Protein AF-0000000080269163 (afdb_homodimer)

Organism: Selenomonas ruminantium (NCBI:txid971)

Structure (mmCIF, N/CA/C/O backbone):
data_AF-0000000080269163-model_v1
#
loop_
_entity.id
_entity.type
_entity.pdbx_description
1 polymer 'Mini-ribonuclease 3'
#
loop_
_atom_site.group_PDB
_atom_site.id
_atom_site.type_symbol
_atom_site.label_atom_id
_atom_site.label_alt_id
_atom_site.label_comp_id
_atom_site.label_asym_id
_atom_site.label_entity_id
_atom_site.label_seq_id
_atom_site.pdbx_PDB_ins_code
_atom_site.Cartn_x
_atom_site.Cartn_y
_atom_site.Cartn_z
_atom_site.occupancy
_atom_site.B_iso_or_equiv
_atom_site.auth_seq_id
_atom_site.auth_comp_id
_atom_site.auth_asym_id
_atom_site.auth_atom_id
_atom_site.pdbx_PDB_model_num
ATOM 1 N N . MET A 1 1 ? -4.199 -18.016 9.523 1 78.38 1 MET A N 1
ATOM 2 C CA . MET A 1 1 ? -5.648 -17.859 9.555 1 78.38 1 MET A CA 1
ATOM 3 C C . MET A 1 1 ? -6.34 -19.219 9.648 1 78.38 1 MET A C 1
ATOM 5 O O . MET A 1 1 ? -5.91 -20.172 9.008 1 78.38 1 MET A O 1
ATOM 9 N N . LYS A 1 2 ? -7.438 -19.203 10.523 1 88.81 2 LYS A N 1
ATOM 10 C CA . LYS A 1 2 ? -8.203 -20.453 10.617 1 88.81 2 LYS A CA 1
ATOM 11 C C . LYS A 1 2 ? -8.938 -20.734 9.305 1 88.81 2 LYS A C 1
ATOM 13 O O . LYS A 1 2 ? -9.484 -19.828 8.68 1 88.81 2 LYS A O 1
ATOM 18 N N . PHE A 1 3 ? -8.836 -22.047 8.969 1 88.94 3 PHE A N 1
ATOM 19 C CA . PHE A 1 3 ? -9.383 -22.453 7.676 1 88.94 3 PHE A CA 1
ATOM 20 C C . PHE A 1 3 ? -10.852 -22.062 7.57 1 88.94 3 PHE A C 1
ATOM 22 O O . PHE A 1 3 ? -11.312 -21.641 6.512 1 88.94 3 PHE A O 1
ATOM 29 N N . ASP A 1 4 ? -11.617 -22.25 8.578 1 89.62 4 ASP A N 1
ATOM 30 C CA . ASP A 1 4 ? -13.039 -21.922 8.547 1 89.62 4 ASP A CA 1
ATOM 31 C C . ASP A 1 4 ? -13.266 -20.438 8.258 1 89.62 4 ASP A C 1
ATOM 33 O O . ASP A 1 4 ? -14.188 -20.078 7.527 1 89.62 4 ASP A O 1
ATOM 37 N N . HIS A 1 5 ? -12.523 -19.672 8.867 1 91.19 5 HIS A N 1
ATOM 38 C CA . HIS A 1 5 ? -12.602 -18.234 8.617 1 91.19 5 HIS A CA 1
ATOM 39 C C . HIS A 1 5 ? -12.203 -17.906 7.18 1 91.19 5 HIS A C 1
ATOM 41 O O . HIS A 1 5 ? -12.852 -17.094 6.527 1 91.19 5 HIS A O 1
ATOM 47 N N . PHE A 1 6 ? -11.195 -18.562 6.758 1 92.5 6 PHE A N 1
ATOM 48 C CA . PHE A 1 6 ? -10.758 -18.422 5.375 1 92.5 6 PHE A CA 1
ATOM 49 C C . PHE A 1 6 ? -11.875 -18.797 4.406 1 92.5 6 PHE A C 1
ATOM 51 O O . PHE A 1 6 ? -12.164 -18.047 3.473 1 92.5 6 PHE A O 1
ATOM 58 N N . LYS A 1 7 ? -12.414 -19.938 4.633 1 92.81 7 LYS A N 1
ATOM 59 C CA . LYS A 1 7 ? -13.508 -20.406 3.797 1 92.81 7 LYS A CA 1
ATOM 60 C C . LYS A 1 7 ? -14.664 -19.406 3.771 1 92.81 7 LYS A C 1
ATOM 62 O O . LYS A 1 7 ? -15.195 -19.094 2.707 1 92.81 7 LYS A O 1
ATOM 67 N N . MET A 1 8 ? -15.031 -18.938 4.863 1 92.44 8 MET A N 1
ATOM 68 C CA . MET A 1 8 ? -16.109 -17.969 4.973 1 92.44 8 MET A CA 1
ATOM 69 C C . MET A 1 8 ? -15.797 -16.719 4.164 1 92.44 8 MET A C 1
ATOM 71 O O . MET A 1 8 ? -16.641 -16.203 3.436 1 92.44 8 MET A O 1
ATOM 75 N N . LEU A 1 9 ? -14.625 -16.203 4.227 1 93.5 9 LEU A N 1
ATOM 76 C CA . LEU A 1 9 ? -14.203 -15 3.52 1 93.5 9 LEU A CA 1
ATOM 77 C C . LEU A 1 9 ? -14.281 -15.203 2.01 1 93.5 9 LEU A C 1
ATOM 79 O O . LEU A 1 9 ? -14.812 -14.352 1.292 1 93.5 9 LEU A O 1
ATOM 83 N N . VAL A 1 10 ? -13.758 -16.328 1.606 1 94.56 10 VAL A N 1
ATOM 84 C CA . VAL A 1 10 ? -13.727 -16.609 0.174 1 94.56 10 VAL A CA 1
ATOM 85 C C . VAL A 1 10 ? -15.148 -16.672 -0.37 1 94.56 10 VAL A C 1
ATOM 87 O O . VAL A 1 10 ? -15.461 -16.078 -1.402 1 94.56 10 VAL A O 1
ATOM 90 N N . GLU A 1 11 ? -15.984 -17.359 0.311 1 92.94 11 GLU A N 1
ATOM 91 C CA . GLU A 1 11 ? -17.375 -17.516 -0.125 1 92.94 11 GLU A CA 1
ATOM 92 C C . GLU A 1 11 ? -18.109 -16.188 -0.112 1 92.94 11 GLU A C 1
ATOM 94 O O . GLU A 1 11 ? -19 -15.953 -0.943 1 92.94 11 GLU A O 1
ATOM 99 N N . MET A 1 12 ? -17.719 -15.398 0.777 1 92.5 12 MET A N 1
ATOM 100 C CA . MET A 1 12 ? -18.328 -14.07 0.855 1 92.5 12 MET A CA 1
ATOM 101 C C . MET A 1 12 ? -17.891 -13.203 -0.32 1 92.5 12 MET A C 1
ATOM 103 O O . MET A 1 12 ? -18.688 -12.422 -0.845 1 92.5 12 MET A O 1
ATOM 107 N N . MET A 1 13 ? -16.734 -13.336 -0.837 1 95.38 13 MET A N 1
ATOM 108 C CA . MET A 1 13 ? -16.125 -12.438 -1.812 1 95.38 13 MET A CA 1
ATOM 109 C C . MET A 1 13 ? -16.391 -12.914 -3.234 1 95.38 13 MET A C 1
ATOM 111 O O . MET A 1 13 ? -16.688 -12.109 -4.117 1 95.38 13 MET A O 1
ATOM 115 N N . PHE A 1 14 ? -16.281 -14.242 -3.342 1 94.81 14 PHE A N 1
ATOM 116 C CA . PHE A 1 14 ? -16.266 -14.734 -4.715 1 94.81 14 PHE A CA 1
ATOM 117 C C . PHE A 1 14 ? -17.422 -15.703 -4.961 1 94.81 14 PHE A C 1
ATOM 119 O O . PHE A 1 14 ? -17.766 -16.5 -4.086 1 94.81 14 PHE A O 1
ATOM 126 N N . GLN A 1 15 ? -18.031 -15.531 -6.098 1 92.06 15 GLN A N 1
ATOM 127 C CA . GLN A 1 15 ? -19.016 -16.469 -6.637 1 92.06 15 GLN A CA 1
ATOM 128 C C . GLN A 1 15 ? -18.625 -16.922 -8.039 1 92.06 15 GLN A C 1
ATOM 130 O O . GLN A 1 15 ? -18.125 -16.125 -8.836 1 92.06 15 GLN A O 1
ATOM 135 N N . PRO A 1 16 ? -18.844 -18.203 -8.25 1 90.38 16 PRO A N 1
ATOM 136 C CA . PRO A 1 16 ? -18.547 -18.656 -9.609 1 90.38 16 PRO A CA 1
ATOM 137 C C . PRO A 1 16 ? -19.422 -17.969 -10.664 1 90.38 16 PRO A C 1
ATOM 139 O O . PRO A 1 16 ? -20.594 -17.703 -10.414 1 90.38 16 PRO A O 1
ATOM 142 N N . ASP A 1 17 ? -18.812 -17.688 -11.805 1 91.06 17 ASP A N 1
ATOM 143 C CA . ASP A 1 17 ? -19.578 -17.016 -12.859 1 91.06 17 ASP A CA 1
ATOM 144 C C . ASP A 1 17 ? -20.203 -18.031 -13.812 1 91.06 17 ASP A C 1
ATOM 146 O O . ASP A 1 17 ? -20.906 -17.656 -14.758 1 91.06 17 ASP A O 1
ATOM 150 N N . GLY A 1 18 ? -20.062 -19.297 -13.648 1 88.56 18 GLY A N 1
ATOM 151 C CA . GLY A 1 18 ? -20.641 -20.328 -14.484 1 88.56 18 GLY A CA 1
ATOM 152 C C . GLY A 1 18 ? -19.75 -20.703 -15.656 1 88.56 18 GLY A C 1
ATOM 153 O O . GLY A 1 18 ? -20.031 -21.672 -16.359 1 88.56 18 GLY A O 1
ATOM 154 N N . ASP A 1 19 ? -18.672 -19.969 -15.922 1 87.56 19 ASP A N 1
ATOM 155 C CA . ASP A 1 19 ? -17.75 -20.188 -17.031 1 87.56 19 ASP A CA 1
ATOM 156 C C . ASP A 1 19 ? -16.328 -20.406 -16.531 1 87.56 19 ASP A C 1
ATOM 158 O O . ASP A 1 19 ? -15.367 -19.969 -17.188 1 87.56 19 ASP A O 1
ATOM 162 N N . GLY A 1 20 ? -16.234 -20.938 -15.336 1 82.75 20 GLY A N 1
ATOM 163 C CA . GLY A 1 20 ? -14.922 -21.25 -14.781 1 82.75 20 GLY A CA 1
ATOM 164 C C . GLY A 1 20 ? -14.242 -20.047 -14.156 1 82.75 20 GLY A C 1
ATOM 165 O O . GLY A 1 20 ? -13.125 -20.156 -13.648 1 82.75 20 GLY A O 1
ATOM 166 N N . GLY A 1 21 ? -14.875 -18.859 -14.164 1 87.94 21 GLY A N 1
ATOM 167 C CA . GLY A 1 21 ? -14.328 -17.656 -13.562 1 87.94 21 GLY A CA 1
ATOM 168 C C . GLY A 1 21 ? -15.094 -17.203 -12.336 1 87.94 21 GLY A C 1
ATOM 169 O O . GLY A 1 21 ? -15.773 -18 -11.688 1 87.94 21 GLY A O 1
ATOM 170 N N . ILE A 1 22 ? -14.703 -16.047 -11.922 1 92.81 22 ILE A N 1
ATOM 171 C CA . ILE A 1 22 ? -15.367 -15.469 -10.758 1 92.81 22 ILE A CA 1
ATOM 172 C C . ILE A 1 22 ? -16.281 -14.328 -11.211 1 92.81 22 ILE A C 1
ATOM 174 O O . ILE A 1 22 ? -15.906 -13.523 -12.062 1 92.81 22 ILE A O 1
ATOM 178 N N . LEU A 1 23 ? -17.469 -14.258 -10.656 1 94.06 23 LEU A N 1
ATOM 179 C CA . LEU A 1 23 ? -18.469 -13.266 -11.023 1 94.06 23 LEU A CA 1
ATOM 180 C C . LEU A 1 23 ? -18.141 -11.906 -10.414 1 94.06 23 LEU A C 1
ATOM 182 O O . LEU A 1 23 ? -18.016 -11.781 -9.188 1 94.06 23 LEU A O 1
ATOM 186 N N . GLN A 1 24 ? -17.953 -10.969 -11.25 1 95.62 24 GLN A N 1
ATOM 187 C CA . GLN A 1 24 ? -17.766 -9.609 -10.766 1 95.62 24 GLN A CA 1
ATOM 188 C C . GLN A 1 24 ? -19.094 -8.992 -10.336 1 95.62 24 GLN A C 1
ATOM 190 O O . GLN A 1 24 ? -20.031 -8.922 -11.125 1 95.62 24 GLN A O 1
ATOM 195 N N . ARG A 1 25 ? -19.172 -8.523 -9.133 1 95.44 25 ARG A N 1
ATOM 196 C CA . ARG A 1 25 ? -20.422 -8.047 -8.539 1 95.44 25 ARG A CA 1
ATOM 197 C C . ARG A 1 25 ? -20.688 -6.594 -8.922 1 95.44 25 ARG A C 1
ATOM 199 O O . ARG A 1 25 ? -21.828 -6.211 -9.172 1 95.44 25 ARG A O 1
ATOM 206 N N . TYR A 1 26 ? -19.656 -5.758 -9.008 1 96.12 26 TYR A N 1
ATOM 207 C CA . TYR A 1 26 ? -19.797 -4.328 -9.266 1 96.12 26 TYR A CA 1
ATOM 208 C C . TYR A 1 26 ? -19.016 -3.92 -10.5 1 96.12 26 TYR A C 1
ATOM 210 O O . TYR A 1 26 ? -17.812 -4.211 -10.609 1 96.12 26 TYR A O 1
ATOM 218 N N . LYS A 1 27 ? -19.719 -3.23 -11.336 1 92.62 27 LYS A N 1
ATOM 219 C CA . LYS A 1 27 ? -19.047 -2.752 -12.547 1 92.62 27 LYS A CA 1
ATOM 220 C C . LYS A 1 27 ? -18.281 -1.459 -12.281 1 92.62 27 LYS A C 1
ATOM 222 O O . LYS A 1 27 ? -17.281 -1.184 -12.938 1 92.62 27 LYS A O 1
ATOM 227 N N . ASP A 1 28 ? -18.875 -0.693 -11.398 1 94.31 28 ASP A N 1
ATOM 228 C CA . ASP A 1 28 ? -18.266 0.58 -11.031 1 94.31 28 ASP A CA 1
ATOM 229 C C . ASP A 1 28 ? -18.375 0.829 -9.523 1 94.31 28 ASP A C 1
ATOM 231 O O . ASP A 1 28 ? -19.047 0.073 -8.812 1 94.31 28 ASP A O 1
ATOM 235 N N . VAL A 1 29 ? -17.625 1.746 -9.102 1 95.94 29 VAL A N 1
ATOM 236 C CA . VAL A 1 29 ? -17.656 2.191 -7.711 1 95.94 29 VAL A CA 1
ATOM 237 C C . VAL A 1 29 ? -18.234 3.604 -7.641 1 95.94 29 VAL A C 1
ATOM 239 O O . VAL A 1 29 ? -17.75 4.516 -8.312 1 95.94 29 VAL A O 1
ATOM 242 N N . ASP A 1 30 ? -19.344 3.758 -6.949 1 97.31 30 ASP A N 1
ATOM 243 C CA . ASP A 1 30 ? -19.844 5.098 -6.648 1 97.31 30 ASP A CA 1
ATOM 244 C C . ASP A 1 30 ? -19.141 5.684 -5.426 1 97.31 30 ASP A C 1
ATOM 246 O O . ASP A 1 30 ? -19.594 5.5 -4.293 1 97.31 30 ASP A O 1
ATOM 250 N N . VAL A 1 31 ? -18.172 6.457 -5.648 1 98.25 31 VAL A N 1
ATOM 251 C CA . VAL A 1 31 ? -17.25 6.922 -4.613 1 98.25 31 VAL A CA 1
ATOM 252 C C . VAL A 1 31 ? -18.016 7.715 -3.559 1 98.25 31 VAL A C 1
ATOM 254 O O . VAL A 1 31 ? -17.75 7.594 -2.361 1 98.25 31 VAL A O 1
ATOM 257 N N . LYS A 1 32 ? -18.953 8.492 -3.961 1 95.88 32 LYS A N 1
ATOM 258 C CA . LYS A 1 32 ? -19.719 9.352 -3.061 1 95.88 32 LYS A CA 1
ATOM 259 C C . LYS A 1 32 ? -20.578 8.531 -2.102 1 95.88 32 LYS A C 1
ATOM 261 O O . LYS A 1 32 ? -20.922 9 -1.018 1 95.88 32 LYS A O 1
ATOM 266 N N . GLN A 1 33 ? -20.859 7.312 -2.475 1 95.94 33 GLN A N 1
ATOM 267 C CA . GLN A 1 33 ? -21.75 6.488 -1.664 1 95.94 33 GLN A CA 1
ATOM 268 C C . GLN A 1 33 ? -20.969 5.469 -0.845 1 95.94 33 GLN A C 1
ATOM 270 O O . GLN A 1 33 ? -21.531 4.77 -0.005 1 95.94 33 GLN A O 1
ATOM 275 N N . LEU A 1 34 ? -19.719 5.367 -1.099 1 97.5 34 LEU A N 1
ATOM 276 C CA . LEU A 1 34 ? -18.891 4.418 -0.358 1 97.5 34 LEU A CA 1
ATOM 277 C C . LEU A 1 34 ? -18.766 4.832 1.104 1 97.5 34 LEU A C 1
ATOM 279 O O . LEU A 1 34 ? -18.625 6.02 1.408 1 97.5 34 LEU A O 1
ATOM 283 N N . HIS A 1 35 ? -18.906 3.822 1.957 1 97.5 35 HIS A N 1
ATOM 284 C CA . HIS A 1 35 ? -18.656 4.109 3.365 1 97.5 35 HIS A CA 1
ATOM 285 C C . HIS A 1 35 ? -17.266 4.668 3.574 1 97.5 35 HIS A C 1
ATOM 287 O O . HIS A 1 35 ? -16.297 4.203 2.951 1 97.5 35 HIS A O 1
ATOM 293 N N . PRO A 1 36 ? -17.094 5.633 4.5 1 97.56 36 PRO A N 1
ATOM 294 C CA . PRO A 1 36 ? -15.805 6.301 4.688 1 97.56 36 PRO A CA 1
ATOM 295 C C . PRO A 1 36 ? -14.688 5.328 5.066 1 97.56 36 PRO A C 1
ATOM 297 O O . PRO A 1 36 ? -13.531 5.535 4.691 1 97.56 36 PRO A O 1
ATOM 300 N N . LEU A 1 37 ? -14.984 4.266 5.801 1 97.62 37 LEU A N 1
ATOM 301 C CA . LEU A 1 37 ? -13.977 3.285 6.191 1 97.62 37 LEU A CA 1
ATOM 302 C C . LEU A 1 37 ? -13.453 2.537 4.973 1 97.62 37 LEU A C 1
ATOM 304 O O . LEU A 1 37 ? -12.305 2.08 4.969 1 97.62 37 LEU A O 1
ATOM 308 N N . VAL A 1 38 ? -14.289 2.352 3.938 1 98.38 38 VAL A N 1
ATOM 309 C CA . VAL A 1 38 ? -13.852 1.716 2.699 1 98.38 38 VAL A CA 1
ATOM 310 C C . VAL A 1 38 ? -12.945 2.668 1.921 1 98.38 38 VAL A C 1
ATOM 312 O O . VAL A 1 38 ? -11.953 2.244 1.327 1 98.38 38 VAL A O 1
ATOM 315 N N . LEU A 1 39 ? -13.32 3.98 1.924 1 98.69 39 LEU A N 1
ATOM 316 C CA . LEU A 1 39 ? -12.43 4.973 1.335 1 98.69 39 LEU A CA 1
ATOM 317 C C . LEU A 1 39 ? -11.062 4.945 2.01 1 98.69 39 LEU A C 1
ATOM 319 O O . LEU A 1 39 ? -10.031 4.941 1.333 1 98.69 39 LEU A O 1
ATOM 323 N N . ALA A 1 40 ? -11.078 4.898 3.355 1 98.5 40 ALA A N 1
ATOM 324 C CA . ALA A 1 40 ? -9.844 4.898 4.141 1 98.5 40 ALA A CA 1
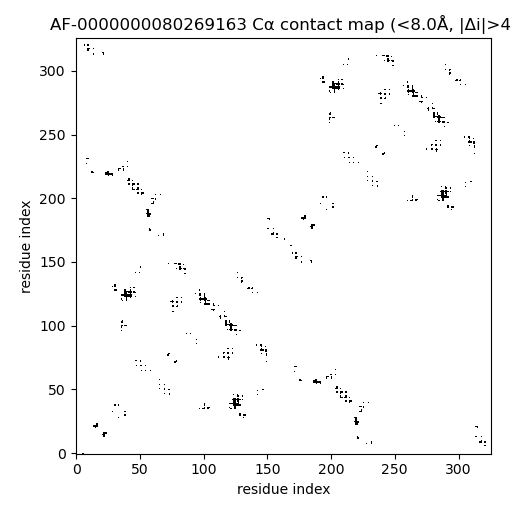ATOM 325 C C . ALA A 1 40 ? -9.016 3.65 3.861 1 98.5 40 ALA A C 1
ATOM 327 O O . ALA A 1 40 ? -7.781 3.703 3.859 1 98.5 40 ALA A O 1
ATOM 328 N N . TYR A 1 41 ? -9.711 2.551 3.562 1 98.31 41 TYR A N 1
ATOM 329 C CA . TYR A 1 41 ? -9.109 1.269 3.213 1 98.31 41 TYR A CA 1
ATOM 330 C C . TYR A 1 41 ? -8.242 1.396 1.97 1 98.31 41 TYR A C 1
ATOM 332 O O . TYR A 1 41 ? -7.098 0.936 1.957 1 98.31 41 TYR A O 1
ATOM 340 N N . VAL A 1 42 ? -8.656 2.107 1.015 1 98.81 42 VAL A N 1
ATOM 341 C CA . VAL A 1 42 ? -7.918 2.324 -0.224 1 98.81 42 VAL A CA 1
ATOM 342 C C . VAL A 1 42 ? -6.883 3.432 -0.023 1 98.81 42 VAL A C 1
ATOM 344 O O . VAL A 1 42 ? -5.738 3.307 -0.463 1 98.81 42 VAL A O 1
ATOM 347 N N . GLY A 1 43 ? -7.293 4.488 0.66 1 98.88 43 GLY A N 1
ATOM 348 C CA . GLY A 1 43 ? -6.414 5.625 0.885 1 98.88 43 GLY A CA 1
ATOM 349 C C . GLY A 1 43 ? -5.16 5.266 1.657 1 98.88 43 GLY A C 1
ATOM 350 O O . GLY A 1 43 ? -4.078 5.785 1.373 1 98.88 43 GLY A O 1
ATOM 351 N N . ASP A 1 44 ? -5.316 4.367 2.637 1 98.62 44 ASP A N 1
ATOM 352 C CA . ASP A 1 44 ? -4.172 3.879 3.4 1 98.62 44 ASP A CA 1
ATOM 353 C C . ASP A 1 44 ? -3.135 3.232 2.484 1 98.62 44 ASP A C 1
ATOM 355 O O . ASP A 1 44 ? -1.943 3.533 2.578 1 98.62 44 ASP A O 1
ATOM 359 N N . ALA A 1 45 ? -3.57 2.375 1.58 1 98.88 45 ALA A N 1
ATOM 360 C CA . ALA A 1 45 ? -2.672 1.684 0.661 1 98.88 45 ALA A CA 1
ATOM 361 C C . ALA A 1 45 ? -2.012 2.664 -0.304 1 98.88 45 ALA A C 1
ATOM 363 O O . ALA A 1 45 ? -0.826 2.533 -0.619 1 98.88 45 ALA A O 1
ATOM 364 N N . TYR A 1 46 ? -2.791 3.645 -0.734 1 98.94 46 TYR A N 1
ATOM 365 C CA . TYR A 1 46 ? -2.215 4.648 -1.624 1 98.94 46 TYR A CA 1
ATOM 366 C C . TYR A 1 46 ? -1.089 5.406 -0.935 1 98.94 46 TYR A C 1
ATOM 368 O O . TYR A 1 46 ? -0.026 5.621 -1.521 1 98.94 46 TYR A O 1
ATOM 376 N N . PHE A 1 47 ? -1.352 5.82 0.252 1 98.94 47 PHE A N 1
ATOM 377 C CA . PHE A 1 47 ? -0.375 6.637 0.963 1 98.94 47 PHE A CA 1
ATOM 378 C C . PHE A 1 47 ? 0.909 5.852 1.212 1 98.94 47 PHE A C 1
ATOM 380 O O . PHE A 1 47 ? 2.006 6.41 1.136 1 98.94 47 PHE A O 1
ATOM 387 N N . HIS A 1 48 ? 0.763 4.523 1.504 1 98.88 48 HIS A N 1
ATOM 388 C CA . HIS A 1 48 ? 1.923 3.652 1.647 1 98.88 48 HIS A CA 1
ATOM 389 C C . HIS A 1 48 ? 2.746 3.615 0.364 1 98.88 48 HIS A C 1
ATOM 391 O O . HIS A 1 48 ? 3.969 3.77 0.402 1 98.88 48 HIS A O 1
ATOM 397 N N . LEU A 1 49 ? 2.102 3.486 -0.734 1 98.94 49 LEU A N 1
ATOM 398 C CA . LEU A 1 49 ? 2.812 3.426 -2.006 1 98.94 49 LEU A CA 1
ATOM 399 C C . LEU A 1 49 ? 3.482 4.758 -2.318 1 98.94 49 LEU A C 1
ATOM 401 O O . LEU A 1 49 ? 4.645 4.793 -2.734 1 98.94 49 LEU A O 1
ATOM 405 N N . TYR A 1 50 ? 2.766 5.832 -2.094 1 98.88 50 TYR A N 1
ATOM 406 C CA . TYR A 1 50 ? 3.311 7.156 -2.369 1 98.88 50 TYR A CA 1
ATOM 407 C C . TYR A 1 50 ? 4.559 7.414 -1.531 1 98.88 50 TYR A C 1
ATOM 409 O O . TYR A 1 50 ? 5.594 7.82 -2.061 1 98.88 50 TYR A O 1
ATOM 417 N N . MET A 1 51 ? 4.434 7.18 -0.245 1 98.81 51 MET A N 1
ATOM 418 C CA . MET A 1 51 ? 5.527 7.484 0.67 1 98.81 51 MET A CA 1
ATOM 419 C C . MET A 1 51 ? 6.754 6.633 0.357 1 98.81 51 MET A C 1
ATOM 421 O O . MET A 1 51 ? 7.879 7.137 0.335 1 98.81 51 MET A O 1
ATOM 425 N N . ARG A 1 52 ? 6.539 5.324 0.135 1 98.81 52 ARG A N 1
ATOM 426 C CA . ARG A 1 52 ? 7.645 4.426 -0.18 1 98.81 52 ARG A CA 1
ATOM 427 C C . ARG A 1 52 ? 8.352 4.852 -1.463 1 98.81 52 ARG A C 1
ATOM 429 O O . ARG A 1 52 ? 9.578 4.824 -1.541 1 98.81 52 ARG A O 1
ATOM 436 N N . THR A 1 53 ? 7.582 5.309 -2.439 1 98.75 53 THR A N 1
ATOM 437 C CA . THR A 1 53 ? 8.156 5.762 -3.701 1 98.75 53 THR A CA 1
ATOM 438 C C . THR A 1 53 ? 8.875 7.098 -3.523 1 98.75 53 THR A C 1
ATOM 440 O O . THR A 1 53 ? 9.984 7.277 -4.02 1 98.75 53 THR A O 1
ATOM 443 N N . ARG A 1 54 ? 8.25 8 -2.793 1 98.31 54 ARG A N 1
ATOM 444 C CA . ARG A 1 54 ? 8.781 9.344 -2.592 1 98.31 54 ARG A CA 1
ATOM 445 C C . ARG A 1 54 ? 10.109 9.297 -1.835 1 98.31 54 ARG A C 1
ATOM 447 O O . ARG A 1 54 ? 11.008 10.102 -2.092 1 98.31 54 ARG A O 1
ATOM 454 N N . LEU A 1 55 ? 10.258 8.406 -0.932 1 98.38 55 LEU A N 1
ATOM 455 C CA . LEU A 1 55 ? 11.438 8.289 -0.087 1 98.38 55 LEU A CA 1
ATOM 456 C C . LEU A 1 55 ? 12.648 7.844 -0.904 1 98.38 55 LEU A C 1
ATOM 458 O O . LEU A 1 55 ? 13.789 8.008 -0.47 1 98.38 55 LEU A O 1
ATOM 462 N N . LEU A 1 56 ? 12.406 7.277 -2.111 1 98.44 56 LEU A N 1
ATOM 463 C CA . LEU A 1 56 ? 13.516 6.852 -2.957 1 98.44 56 LEU A CA 1
ATOM 464 C C . LEU A 1 56 ? 14.297 8.055 -3.484 1 98.44 56 LEU A C 1
ATOM 466 O O . LEU A 1 56 ? 15.43 7.914 -3.945 1 98.44 56 LEU A O 1
ATOM 470 N N . SER A 1 57 ? 13.688 9.219 -3.412 1 97.88 57 SER A N 1
ATOM 471 C CA . SER A 1 57 ? 14.406 10.438 -3.768 1 97.88 57 SER A CA 1
ATOM 472 C C . SER A 1 57 ? 15.43 10.812 -2.697 1 97.88 57 SER A C 1
ATOM 474 O O . SER A 1 57 ? 16.297 11.656 -2.926 1 97.88 57 SER A O 1
ATOM 476 N N . TYR A 1 58 ? 15.383 10.102 -1.544 1 97.31 58 TYR A N 1
ATOM 477 C CA . TYR A 1 58 ? 16.219 10.469 -0.404 1 97.31 58 TYR A CA 1
ATOM 478 C C . TYR A 1 58 ? 17.109 9.312 0.017 1 97.31 58 TYR A C 1
ATOM 480 O O . TYR A 1 58 ? 18.172 9.523 0.617 1 97.31 58 TYR A O 1
ATOM 488 N N . GLU A 1 59 ? 16.75 8.148 -0.222 1 97.19 59 GLU A N 1
ATOM 489 C CA . GLU A 1 59 ? 17.484 6.934 0.11 1 97.19 59 GLU A CA 1
ATOM 490 C C . GLU A 1 59 ? 17.172 5.809 -0.873 1 97.19 59 GLU A C 1
ATOM 492 O O . GLU A 1 59 ? 16 5.598 -1.228 1 97.19 59 GLU A O 1
ATOM 497 N N . GLN A 1 60 ? 18.203 5.113 -1.389 1 97.38 60 GLN A N 1
ATOM 498 C CA . GLN A 1 60 ? 17.953 4.078 -2.385 1 97.38 60 GLN A CA 1
ATOM 499 C C . GLN A 1 60 ? 18.688 2.789 -2.045 1 97.38 60 GLN A C 1
ATOM 501 O O . GLN A 1 60 ? 18.547 1.777 -2.73 1 97.38 60 GLN A O 1
ATOM 506 N N . ALA A 1 61 ? 19.453 2.781 -0.9 1 94.31 61 ALA A N 1
ATOM 507 C CA . ALA A 1 61 ? 20.328 1.643 -0.646 1 94.31 61 ALA A CA 1
ATOM 508 C C . ALA A 1 61 ? 19.922 0.908 0.628 1 94.31 61 ALA A C 1
ATOM 510 O O . ALA A 1 61 ? 19.953 -0.324 0.676 1 94.31 61 ALA A O 1
ATOM 511 N N . LYS A 1 62 ? 19.547 1.579 1.673 1 95.31 62 LYS A N 1
ATOM 512 C CA . LYS A 1 62 ? 19.266 0.982 2.977 1 95.31 62 LYS A CA 1
ATOM 513 C C . LYS A 1 62 ? 17.797 0.631 3.121 1 95.31 62 LYS A C 1
ATOM 515 O O . LYS A 1 62 ? 17.031 1.363 3.764 1 95.31 62 LYS A O 1
ATOM 520 N N . VAL A 1 63 ? 17.438 -0.562 2.746 1 96 63 VAL A N 1
ATOM 521 C CA . VAL A 1 63 ? 16.047 -0.963 2.643 1 96 63 VAL A CA 1
ATOM 522 C C . VAL A 1 63 ? 15.422 -1.036 4.035 1 96 63 VAL A C 1
ATOM 524 O O . VAL A 1 63 ? 14.25 -0.712 4.215 1 96 63 VAL A O 1
ATOM 527 N N . GLN A 1 64 ? 16.188 -1.472 5.051 1 94.56 64 GLN A N 1
ATOM 528 C CA . GLN A 1 64 ? 15.672 -1.543 6.414 1 94.56 64 GLN A CA 1
ATOM 529 C C . GLN A 1 64 ? 15.281 -0.16 6.926 1 94.56 64 GLN A C 1
ATOM 531 O O . GLN A 1 64 ? 14.266 -0.008 7.605 1 94.56 64 GLN A O 1
ATOM 536 N N . ALA A 1 65 ? 16.094 0.824 6.645 1 95.56 65 ALA A N 1
ATOM 537 C CA . ALA A 1 65 ? 15.773 2.201 7.008 1 95.56 65 ALA A CA 1
ATOM 538 C C . ALA A 1 65 ? 14.531 2.691 6.27 1 95.56 65 ALA A C 1
ATOM 540 O O . ALA A 1 65 ? 13.695 3.395 6.848 1 95.56 65 ALA A O 1
ATOM 541 N N . LEU A 1 66 ? 14.477 2.357 4.984 1 97.62 66 LEU A N 1
ATOM 542 C CA . LEU A 1 66 ? 13.312 2.719 4.191 1 97.62 66 LEU A CA 1
ATOM 543 C C . LEU A 1 66 ? 12.039 2.146 4.809 1 97.62 66 LEU A C 1
ATOM 545 O O . LEU A 1 66 ? 11.055 2.865 4.992 1 97.62 66 LEU A O 1
ATOM 549 N N . HIS A 1 67 ? 12.055 0.867 5.168 1 97.38 67 HIS A N 1
ATOM 550 C CA . HIS A 1 67 ? 10.922 0.209 5.797 1 97.38 67 HIS A CA 1
ATOM 551 C C . HIS A 1 67 ? 10.523 0.912 7.09 1 97.38 67 HIS A C 1
ATOM 553 O O . HIS A 1 67 ? 9.359 1.27 7.277 1 97.38 67 HIS A O 1
ATOM 559 N N . SER A 1 68 ? 11.477 1.08 7.969 1 96.56 68 SER A N 1
ATOM 560 C CA . SER A 1 68 ? 11.219 1.655 9.281 1 96.56 68 SER A CA 1
ATOM 561 C C . SER A 1 68 ? 10.711 3.088 9.172 1 96.56 68 SER A C 1
ATOM 563 O O . SER A 1 68 ? 9.773 3.477 9.875 1 96.56 68 SER A O 1
ATOM 565 N N . PHE A 1 69 ? 11.32 3.799 8.305 1 96.31 69 PHE A N 1
ATOM 566 C CA . PHE A 1 69 ? 10.992 5.215 8.172 1 96.31 69 PHE A CA 1
ATOM 567 C C . PHE A 1 69 ? 9.617 5.395 7.539 1 96.31 69 PHE A C 1
ATOM 569 O O . PHE A 1 69 ? 8.82 6.219 7.996 1 96.31 69 PHE A O 1
ATOM 576 N N . SER A 1 70 ? 9.375 4.688 6.461 1 97.75 70 SER A N 1
ATOM 577 C CA . SER A 1 70 ? 8.062 4.812 5.84 1 97.75 70 SER A CA 1
ATOM 578 C C . SER A 1 70 ? 6.957 4.375 6.797 1 97.75 70 SER A C 1
ATOM 580 O O . SER A 1 70 ? 5.871 4.961 6.809 1 97.75 70 SER A O 1
ATOM 582 N N . ALA A 1 71 ? 7.195 3.326 7.582 1 97 71 ALA A N 1
ATOM 583 C CA . ALA A 1 71 ? 6.223 2.902 8.586 1 97 71 ALA A CA 1
ATOM 584 C C . ALA A 1 71 ? 5.906 4.035 9.562 1 97 71 ALA A C 1
ATOM 586 O O . ALA A 1 71 ? 4.758 4.199 9.977 1 97 71 ALA A O 1
ATOM 587 N N . GLN A 1 72 ? 6.926 4.762 9.938 1 95.5 72 GLN A N 1
ATOM 588 C CA . GLN A 1 72 ? 6.75 5.906 10.82 1 95.5 72 GLN A CA 1
ATOM 589 C C . GLN A 1 72 ? 5.934 7.004 10.141 1 95.5 72 GLN A C 1
ATOM 591 O O . GLN A 1 72 ? 4.996 7.547 10.734 1 95.5 72 GLN A O 1
ATOM 596 N N . MET A 1 73 ? 6.227 7.309 8.945 1 97.5 73 MET A N 1
ATOM 597 C CA . MET A 1 73 ? 5.629 8.438 8.242 1 97.5 73 MET A CA 1
ATOM 598 C C . MET A 1 73 ? 4.145 8.203 7.992 1 97.5 73 MET A C 1
ATOM 600 O O . MET A 1 73 ? 3.357 9.148 7.957 1 97.5 73 MET A O 1
ATOM 604 N N . VAL A 1 74 ? 3.75 6.914 7.801 1 98.19 74 VAL A N 1
ATOM 605 C CA . VAL A 1 74 ? 2.354 6.641 7.473 1 98.19 74 VAL A CA 1
ATOM 606 C C . VAL A 1 74 ? 1.569 6.352 8.75 1 98.19 74 VAL A C 1
ATOM 608 O O . VAL A 1 74 ? 0.386 6.012 8.695 1 98.19 74 VAL A O 1
ATOM 611 N N . SER A 1 75 ? 2.172 6.461 9.898 1 96.81 75 SER A N 1
ATOM 612 C CA . SER A 1 75 ? 1.484 6.234 11.164 1 96.81 75 SER A CA 1
ATOM 613 C C . SER A 1 75 ? 0.391 7.273 11.391 1 96.81 75 SER A C 1
ATOM 615 O O . SER A 1 75 ? 0.415 8.352 10.797 1 96.81 75 SER A O 1
ATOM 617 N N . ALA A 1 76 ? -0.544 6.934 12.352 1 95.62 76 ALA A N 1
ATOM 618 C CA . ALA A 1 76 ? -1.663 7.812 12.68 1 95.62 76 ALA A CA 1
ATOM 619 C C . ALA A 1 76 ? -1.167 9.172 13.164 1 95.62 76 ALA A C 1
ATOM 621 O O . ALA A 1 76 ? -1.741 10.211 12.82 1 95.62 76 ALA A O 1
ATOM 622 N N . VAL A 1 77 ? -0.133 9.188 13.914 1 95.75 77 VAL A N 1
ATOM 623 C CA . VAL A 1 77 ? 0.434 10.406 14.484 1 95.75 77 VAL A CA 1
ATOM 624 C C . VAL A 1 77 ? 0.849 11.359 13.367 1 95.75 77 VAL A C 1
ATOM 626 O O . VAL A 1 77 ? 0.469 12.531 13.367 1 95.75 77 VAL A O 1
ATOM 629 N N . TRP A 1 78 ? 1.53 10.859 12.398 1 97.5 78 TRP A N 1
ATOM 630 C CA . TRP A 1 78 ? 2.088 11.719 11.359 1 97.5 78 TRP A CA 1
ATOM 631 C C . TRP A 1 78 ? 1.031 12.062 10.312 1 97.5 78 TRP A C 1
ATOM 633 O O . TRP A 1 78 ? 1.066 13.148 9.719 1 97.5 78 TRP A O 1
ATOM 643 N N . GLN A 1 79 ? 0.099 11.18 10.117 1 98.19 79 GLN A N 1
ATOM 644 C CA . GLN A 1 79 ? -1.021 11.508 9.242 1 98.19 79 GLN A CA 1
ATOM 645 C C . GLN A 1 79 ? -1.869 12.633 9.828 1 98.19 79 GLN A C 1
ATOM 647 O O . GLN A 1 79 ? -2.367 13.492 9.094 1 98.19 79 GLN A O 1
ATOM 652 N N . ALA A 1 80 ? -2.033 12.57 11.133 1 97 80 ALA A N 1
ATOM 653 C CA . ALA A 1 80 ? -2.754 13.656 11.797 1 97 80 ALA A CA 1
ATOM 654 C C . ALA A 1 80 ? -2.035 14.984 11.617 1 97 80 ALA A C 1
ATOM 656 O O . ALA A 1 80 ? -2.668 16.016 11.336 1 97 80 ALA A O 1
ATOM 657 N N . LYS A 1 81 ? -0.745 15 11.742 1 97.62 81 LYS A N 1
ATOM 658 C CA . LYS A 1 81 ? 0.051 16.203 11.539 1 97.62 81 LYS A CA 1
ATOM 659 C C . LYS A 1 81 ? -0.055 16.688 10.094 1 97.62 81 LYS A C 1
ATOM 661 O O . LYS A 1 81 ? -0.112 17.891 9.844 1 97.62 81 LYS A O 1
ATOM 666 N N . ALA A 1 82 ? 0.014 15.781 9.18 1 98.44 82 ALA A N 1
ATOM 667 C CA . ALA A 1 82 ? -0.141 16.125 7.766 1 98.44 82 ALA A CA 1
ATOM 668 C C . ALA A 1 82 ? -1.465 16.844 7.516 1 98.44 82 ALA A C 1
ATOM 670 O O . ALA A 1 82 ? -1.499 17.891 6.867 1 98.44 82 ALA A O 1
ATOM 671 N N . TYR A 1 83 ? -2.525 16.266 8.031 1 98.44 83 TYR A N 1
ATOM 672 C CA . TYR A 1 83 ? -3.832 16.875 7.805 1 98.44 83 TYR A CA 1
ATOM 673 C C . TYR A 1 83 ? -3.889 18.281 8.383 1 98.44 83 TYR A C 1
ATOM 675 O O . TYR A 1 83 ? -4.402 19.203 7.746 1 98.44 83 TYR A O 1
ATOM 683 N N . GLN A 1 84 ? -3.436 18.438 9.617 1 97.75 84 GLN A N 1
ATOM 684 C CA . GLN A 1 84 ? -3.428 19.766 10.242 1 97.75 84 GLN A CA 1
ATOM 685 C C . GLN A 1 84 ? -2.719 20.781 9.359 1 97.75 84 GLN A C 1
ATOM 687 O O . GLN A 1 84 ? -3.145 21.938 9.266 1 97.75 84 GLN A O 1
ATOM 692 N N . GLY A 1 85 ? -1.684 20.359 8.719 1 97.88 85 GLY A N 1
ATOM 693 C CA . GLY A 1 85 ? -0.891 21.25 7.891 1 97.88 85 GLY A CA 1
ATOM 694 C C . GLY A 1 85 ? -1.553 21.578 6.566 1 97.88 85 GLY A C 1
ATOM 695 O O . GLY A 1 85 ? -1.305 22.641 5.988 1 97.88 85 GLY A O 1
ATOM 696 N N . ILE A 1 86 ? -2.404 20.688 6.055 1 98.25 86 ILE A N 1
ATOM 697 C CA . ILE A 1 86 ? -2.945 20.906 4.719 1 98.25 86 ILE A CA 1
ATOM 698 C C . ILE A 1 86 ? -4.391 21.391 4.82 1 98.25 86 ILE A C 1
ATOM 700 O O . ILE A 1 86 ? -5.004 21.75 3.812 1 98.25 86 ILE A O 1
ATOM 704 N N . GLU A 1 87 ? -4.965 21.484 5.965 1 98.25 87 GLU A N 1
ATOM 705 C CA . GLU A 1 87 ? -6.391 21.734 6.156 1 98.25 87 GLU A CA 1
ATOM 706 C C . GLU A 1 87 ? -6.832 23 5.43 1 98.25 87 GLU A C 1
ATOM 708 O O . GLU A 1 87 ? -7.883 23.016 4.785 1 98.25 87 GLU A O 1
ATOM 713 N N . ASP A 1 88 ? -6.07 24.016 5.5 1 98 88 ASP A N 1
ATOM 714 C CA . ASP A 1 88 ? -6.449 25.312 4.945 1 98 88 ASP A CA 1
ATOM 715 C C . ASP A 1 88 ? -6.348 25.312 3.424 1 98 88 ASP A C 1
ATOM 717 O O . ASP A 1 88 ? -6.84 26.234 2.762 1 98 88 ASP A O 1
ATOM 721 N N . LYS A 1 89 ? -5.734 24.297 2.863 1 98.31 89 LYS A N 1
ATOM 722 C CA . LYS A 1 89 ? -5.562 24.188 1.417 1 98.31 89 LYS A CA 1
ATOM 723 C C . LYS A 1 89 ? -6.641 23.297 0.802 1 98.31 89 LYS A C 1
ATOM 725 O O . LYS A 1 89 ? -6.691 23.125 -0.418 1 98.31 89 LYS A O 1
ATOM 730 N N . LEU A 1 90 ? -7.48 22.766 1.612 1 98.75 90 LEU A N 1
ATOM 731 C CA . LEU A 1 90 ? -8.508 21.828 1.15 1 98.75 90 LEU A CA 1
ATOM 732 C C . LEU A 1 90 ? -9.781 22.578 0.77 1 98.75 90 LEU A C 1
ATOM 734 O O . LEU A 1 90 ? -10.109 23.594 1.373 1 98.75 90 LEU A O 1
ATOM 738 N N . THR A 1 91 ? -10.445 22.125 -0.211 1 98.56 91 THR A N 1
ATOM 739 C CA . THR A 1 91 ? -11.781 22.625 -0.533 1 98.56 91 THR A CA 1
ATOM 740 C C . THR A 1 91 ? -12.789 22.172 0.523 1 98.56 91 THR A C 1
ATOM 742 O O . THR A 1 91 ? -12.5 21.297 1.334 1 98.56 91 THR A O 1
ATOM 745 N N . GLU A 1 92 ? -13.961 22.781 0.5 1 98.38 92 GLU A N 1
ATOM 746 C CA . GLU A 1 92 ? -15.008 22.406 1.449 1 98.38 92 GLU A CA 1
ATOM 747 C C . GLU A 1 92 ? -15.453 20.953 1.233 1 98.38 92 GLU A C 1
ATOM 749 O O . GLU A 1 92 ? -15.773 20.25 2.191 1 98.38 92 GLU A O 1
ATOM 754 N N . GLU A 1 93 ? -15.508 20.531 0.021 1 98.38 93 GLU A N 1
ATOM 755 C CA . GLU A 1 93 ? -15.867 19.156 -0.288 1 98.38 93 GLU A CA 1
ATOM 756 C C . GLU A 1 93 ? -14.844 18.188 0.287 1 98.38 93 GLU A C 1
ATOM 758 O O . GLU A 1 93 ? -15.211 17.156 0.855 1 98.38 93 GLU A O 1
ATOM 763 N N . GLU A 1 94 ? -13.609 18.5 0.145 1 98.75 94 GLU A N 1
ATOM 764 C CA . GLU A 1 94 ? -12.531 17.672 0.675 1 98.75 94 GLU A CA 1
ATOM 765 C C . GLU A 1 94 ? -12.586 17.609 2.199 1 98.75 94 GLU A C 1
ATOM 767 O O . GLU A 1 94 ? -12.383 16.547 2.789 1 98.75 94 GLU A O 1
ATOM 772 N N . LYS A 1 95 ? -12.859 18.719 2.842 1 98.69 95 LYS A N 1
ATOM 773 C CA . LYS A 1 95 ? -13.008 18.766 4.293 1 98.69 95 LYS A CA 1
ATOM 774 C C . LYS A 1 95 ? -14.172 17.891 4.754 1 98.69 95 LYS A C 1
ATOM 776 O O . LYS A 1 95 ? -14.094 17.266 5.809 1 98.69 95 LYS A O 1
ATOM 781 N N . ALA A 1 96 ? -15.219 17.922 3.986 1 98.31 96 ALA A N 1
ATOM 782 C CA . ALA A 1 96 ? -16.391 17.109 4.332 1 98.31 96 ALA A CA 1
ATOM 783 C C . ALA A 1 96 ? -16.062 15.625 4.281 1 98.31 96 ALA A C 1
ATOM 785 O O . ALA A 1 96 ? -16.5 14.859 5.141 1 98.31 96 ALA A O 1
ATOM 786 N N . ILE A 1 97 ? -15.336 15.203 3.291 1 98.38 97 ILE A N 1
ATOM 787 C CA . ILE A 1 97 ? -14.914 13.805 3.17 1 98.38 97 ILE A CA 1
ATOM 788 C C . ILE A 1 97 ? -14.055 13.422 4.371 1 98.38 97 ILE A C 1
ATOM 790 O O . ILE A 1 97 ? -14.258 12.359 4.969 1 98.38 97 ILE A O 1
ATOM 794 N N . TYR A 1 98 ? -13.094 14.32 4.695 1 98.38 98 TYR A N 1
ATOM 795 C CA . TYR A 1 98 ? -12.242 14.102 5.859 1 98.38 98 TYR A CA 1
ATOM 796 C C . TYR A 1 98 ? -13.086 13.922 7.117 1 98.38 98 TYR A C 1
ATOM 798 O O . TYR A 1 98 ? -12.859 12.984 7.895 1 98.38 98 TYR A O 1
ATOM 806 N N . ARG A 1 99 ? -14.047 14.766 7.328 1 97.5 99 ARG A N 1
ATOM 807 C CA . ARG A 1 99 ? -14.867 14.734 8.531 1 97.5 99 ARG A CA 1
ATOM 808 C C . ARG A 1 99 ? -15.664 13.438 8.617 1 97.5 99 ARG A C 1
ATOM 810 O O . ARG A 1 99 ? -15.789 12.844 9.688 1 97.5 99 ARG A O 1
ATOM 817 N N . ARG A 1 100 ? -16.188 13.039 7.52 1 97 100 ARG A N 1
ATOM 818 C CA . ARG A 1 100 ? -16.922 11.781 7.492 1 97 100 ARG A CA 1
ATOM 819 C C . ARG A 1 100 ? -16.016 10.609 7.855 1 97 100 ARG A C 1
ATOM 821 O O . ARG A 1 100 ? -16.438 9.695 8.57 1 97 100 ARG A O 1
ATOM 828 N N . GLY A 1 101 ? -14.836 10.602 7.32 1 97.06 101 GLY A N 1
ATOM 829 C CA . GLY A 1 101 ? -13.883 9.562 7.66 1 97.06 101 GLY A CA 1
ATOM 830 C C . GLY A 1 101 ? -13.469 9.586 9.117 1 97.06 101 GLY A C 1
ATOM 831 O O . GLY A 1 101 ? -13.391 8.539 9.766 1 97.06 101 GLY A O 1
ATOM 832 N N . ARG A 1 102 ? -13.164 10.742 9.555 1 95.44 102 ARG A N 1
ATOM 833 C CA . ARG A 1 102 ? -12.742 10.953 10.938 1 95.44 102 ARG A CA 1
ATOM 834 C C . ARG A 1 102 ? -13.781 10.414 11.914 1 95.44 102 ARG A C 1
ATOM 836 O O . ARG A 1 102 ? -13.438 9.852 12.953 1 95.44 102 ARG A O 1
ATOM 843 N N . ASN A 1 103 ? -15.062 10.469 11.57 1 94.06 103 ASN A N 1
ATOM 844 C CA . ASN A 1 103 ? -16.172 10.125 12.461 1 94.06 103 ASN A CA 1
ATOM 845 C C . ASN A 1 103 ? -16.562 8.656 12.32 1 94.06 103 ASN A C 1
ATOM 847 O O . ASN A 1 103 ? -17.391 8.156 13.086 1 94.06 103 ASN A O 1
ATOM 851 N N . ALA A 1 104 ? -16.062 8.008 11.406 1 90.5 104 ALA A N 1
ATOM 852 C CA . ALA A 1 104 ? -16.516 6.656 11.086 1 90.5 104 ALA A CA 1
ATOM 853 C C . ALA A 1 104 ? -15.945 5.641 12.078 1 90.5 104 ALA A C 1
ATOM 855 O O . ALA A 1 104 ? -16.531 4.566 12.273 1 90.5 104 ALA A O 1
ATOM 856 N N . LYS A 1 105 ? -14.695 5.84 12.5 1 75.62 105 LYS A N 1
ATOM 857 C CA . LYS A 1 105 ? -14.062 4.832 13.344 1 75.62 105 LYS A CA 1
ATOM 858 C C . LYS A 1 105 ? -14.305 5.129 14.82 1 75.62 105 LYS A C 1
ATOM 860 O O . LYS A 1 105 ? -14.266 6.289 15.242 1 75.62 105 LYS A O 1
ATOM 865 N N . SER A 1 106 ? -14.609 4.059 15.547 1 66.62 106 SER A N 1
ATOM 866 C CA . SER A 1 106 ? -14.883 4.258 16.969 1 66.62 106 SER A CA 1
ATOM 867 C C . SER A 1 106 ? -13.688 3.867 17.828 1 66.62 106 SER A C 1
ATOM 869 O O . SER A 1 106 ? -13.352 4.555 18.797 1 66.62 106 SER A O 1
ATOM 871 N N . HIS A 1 107 ? -13.078 2.785 17.453 1 65.69 107 HIS A N 1
ATOM 872 C CA . HIS A 1 107 ? -12.078 2.279 18.391 1 65.69 107 HIS A CA 1
ATOM 873 C C . HIS A 1 107 ? -10.664 2.65 17.938 1 65.69 107 HIS A C 1
ATOM 875 O O . HIS A 1 107 ? -10.391 2.721 16.75 1 65.69 107 HIS A O 1
ATOM 881 N N . ALA A 1 108 ? -9.883 3.297 18.875 1 63.06 108 ALA A N 1
ATOM 882 C CA . ALA A 1 108 ? -8.508 3.709 18.594 1 63.06 108 ALA A CA 1
ATOM 883 C C . ALA A 1 108 ? -7.508 2.695 19.141 1 63.06 108 ALA A C 1
ATOM 885 O O . ALA A 1 108 ? -7.715 2.131 20.219 1 63.06 108 ALA A O 1
ATOM 886 N N . PRO A 1 109 ? -6.355 2.482 18.297 1 62.91 109 PRO A N 1
ATOM 887 C CA . PRO A 1 109 ? -5.27 1.646 18.812 1 62.91 109 PRO A CA 1
ATOM 888 C C . PRO A 1 109 ? -4.5 2.312 19.953 1 62.91 109 PRO A C 1
ATOM 890 O O . PRO A 1 109 ? -4.605 3.527 20.141 1 62.91 109 PRO A O 1
ATOM 893 N N . ARG A 1 110 ? -3.648 1.539 20.562 1 59.62 110 ARG A N 1
ATOM 894 C CA . ARG A 1 110 ? -2.854 1.946 21.719 1 59.62 110 ARG A CA 1
ATOM 895 C C . ARG A 1 110 ? -1.794 2.969 21.328 1 59.62 110 ARG A C 1
ATOM 897 O O . ARG A 1 110 ? -1.428 3.834 22.125 1 59.62 110 ARG A O 1
ATOM 904 N N . SER A 1 111 ? -1.175 2.994 20.188 1 63.19 111 SER A N 1
ATOM 905 C CA . SER A 1 111 ? 0.006 3.768 19.812 1 63.19 111 SER A CA 1
ATOM 906 C C . SER A 1 111 ? -0.369 5.191 19.406 1 63.19 111 SER A C 1
ATOM 908 O O . SER A 1 111 ? 0.505 6.043 19.25 1 63.19 111 SER A O 1
ATOM 910 N N . ALA A 1 112 ? -1.527 5.531 19.281 1 73.5 112 ALA A N 1
ATOM 911 C CA . ALA A 1 112 ? -2.047 6.855 18.938 1 73.5 112 ALA A CA 1
ATOM 912 C C . ALA A 1 112 ? -3.246 7.215 19.812 1 73.5 112 ALA A C 1
ATOM 914 O O . ALA A 1 112 ? -3.953 6.328 20.297 1 73.5 112 ALA A O 1
ATOM 915 N N . SER A 1 113 ? -3.273 8.484 20.078 1 84.62 113 SER A N 1
ATOM 916 C CA . SER A 1 113 ? -4.477 8.93 20.781 1 84.62 113 SER A CA 1
ATOM 917 C C . SER A 1 113 ? -5.723 8.695 19.938 1 84.62 113 SER A C 1
ATOM 919 O O . SER A 1 113 ? -5.637 8.539 18.719 1 84.62 113 SER A O 1
ATOM 921 N N . VAL A 1 114 ? -6.789 8.625 20.531 1 84.88 114 VAL A N 1
ATOM 922 C CA . VAL A 1 114 ? -8.07 8.484 19.859 1 84.88 114 VAL A CA 1
ATOM 923 C C . VAL A 1 114 ? -8.219 9.57 18.797 1 84.88 114 VAL A C 1
ATOM 925 O O . VAL A 1 114 ? -8.648 9.297 17.672 1 84.88 114 VAL A O 1
ATOM 928 N N . ALA A 1 115 ? -7.805 10.773 19.109 1 87.44 115 ALA A N 1
ATOM 929 C CA . ALA A 1 115 ? -7.918 11.906 18.203 1 87.44 115 ALA A CA 1
ATOM 930 C C . ALA A 1 115 ? -7.031 11.711 16.969 1 87.44 115 ALA A C 1
ATOM 932 O O . ALA A 1 115 ? -7.457 11.969 15.844 1 87.44 115 ALA A O 1
ATOM 933 N N . GLU A 1 116 ? -5.852 11.273 17.188 1 89.88 116 GLU A N 1
ATOM 934 C CA . GLU A 1 116 ? -4.922 11.016 16.078 1 89.88 116 GLU A CA 1
ATOM 935 C C . GLU A 1 116 ? -5.43 9.898 15.18 1 89.88 116 GLU A C 1
ATOM 937 O O . GLU A 1 116 ? -5.305 9.977 13.953 1 89.88 116 GLU A O 1
ATOM 942 N N . TYR A 1 117 ? -5.926 8.914 15.766 1 91 117 TYR A N 1
ATOM 943 C CA . TYR A 1 117 ? -6.453 7.785 15 1 91 117 TYR A CA 1
ATOM 944 C C . TYR A 1 117 ? -7.621 8.219 14.125 1 91 117 TYR A C 1
ATOM 946 O O . TYR A 1 117 ? -7.699 7.855 12.953 1 91 117 TYR A O 1
ATOM 954 N N . HIS A 1 118 ? -8.531 9.031 14.688 1 94.19 118 HIS A N 1
ATOM 955 C CA . HIS A 1 118 ? -9.656 9.562 13.938 1 94.19 118 HIS A CA 1
ATOM 956 C C . HIS A 1 118 ? -9.188 10.461 12.797 1 94.19 118 HIS A C 1
ATOM 958 O O . HIS A 1 118 ? -9.695 10.375 11.68 1 94.19 118 HIS A O 1
ATOM 964 N N . ALA A 1 119 ? -8.258 11.258 13.141 1 95.44 119 ALA A N 1
ATOM 965 C CA . ALA A 1 119 ? -7.719 12.164 12.133 1 95.44 119 ALA A CA 1
ATOM 966 C C . ALA A 1 119 ? -7.074 11.383 10.984 1 95.44 119 ALA A C 1
ATOM 968 O O . ALA A 1 119 ? -7.238 11.742 9.82 1 95.44 119 ALA A O 1
ATOM 969 N N . SER A 1 120 ? -6.293 10.359 11.336 1 96.94 120 SER A N 1
ATOM 970 C CA . SER A 1 120 ? -5.645 9.547 10.312 1 96.94 120 SER A CA 1
ATOM 971 C C . SER A 1 120 ? -6.672 8.859 9.422 1 96.94 120 SER A C 1
ATOM 973 O O . SER A 1 120 ? -6.5 8.797 8.203 1 96.94 120 SER A O 1
ATOM 975 N N . THR A 1 121 ? -7.766 8.398 10.031 1 96.81 121 THR A N 1
ATOM 976 C CA . THR A 1 121 ? -8.828 7.754 9.266 1 96.81 121 THR A CA 1
ATOM 977 C C . THR A 1 121 ? -9.453 8.742 8.281 1 96.81 121 THR A C 1
ATOM 979 O O . THR A 1 121 ? -9.719 8.398 7.129 1 96.81 121 THR A O 1
ATOM 982 N N . GLY A 1 122 ? -9.703 9.945 8.781 1 98.25 122 GLY A N 1
ATOM 983 C CA . GLY A 1 122 ? -10.195 10.992 7.91 1 98.25 122 GLY A CA 1
ATOM 984 C C . GLY A 1 122 ? -9.258 11.312 6.766 1 98.25 122 GLY A C 1
ATOM 985 O O . GLY A 1 122 ? -9.688 11.461 5.621 1 98.25 122 GLY A O 1
ATOM 986 N N . PHE A 1 123 ? -7.965 11.414 7.047 1 98.69 123 PHE A N 1
ATOM 987 C CA . PHE A 1 123 ? -6.938 11.703 6.051 1 98.69 123 PHE A CA 1
ATOM 988 C C . PHE A 1 123 ? -6.898 10.609 4.988 1 98.69 123 PHE A C 1
ATOM 990 O O . PHE A 1 123 ? -6.883 10.898 3.789 1 98.69 123 PHE A O 1
ATOM 997 N N . GLU A 1 124 ? -6.945 9.383 5.418 1 98.69 124 GLU A N 1
ATOM 998 C CA . GLU A 1 124 ? -6.945 8.234 4.508 1 98.69 124 GLU A CA 1
ATOM 999 C C . GLU A 1 124 ? -8.188 8.242 3.615 1 98.69 124 GLU A C 1
ATOM 1001 O O . GLU A 1 124 ? -8.102 7.949 2.422 1 98.69 124 GLU A O 1
ATOM 1006 N N . ALA A 1 125 ? -9.32 8.547 4.227 1 98.75 125 ALA A N 1
ATOM 1007 C CA . ALA A 1 125 ? -10.562 8.586 3.463 1 98.75 125 ALA A CA 1
ATOM 1008 C C . ALA A 1 125 ? -10.492 9.641 2.359 1 98.75 125 ALA A C 1
ATOM 1010 O O . ALA A 1 125 ? -10.969 9.414 1.245 1 98.75 125 ALA A O 1
ATOM 1011 N N . LEU A 1 126 ? -9.93 10.773 2.699 1 98.88 126 LEU A N 1
ATOM 1012 C CA . LEU A 1 126 ? -9.75 11.828 1.707 1 98.88 126 LEU A CA 1
ATOM 1013 C C . LEU A 1 126 ? -8.891 11.336 0.544 1 98.88 126 LEU A C 1
ATOM 1015 O O . LEU A 1 126 ? -9.273 11.484 -0.619 1 98.88 126 LEU A O 1
ATOM 1019 N N . LEU A 1 127 ? -7.762 10.727 0.852 1 98.94 127 LEU A N 1
ATOM 1020 C CA . LEU A 1 127 ? -6.883 10.203 -0.188 1 98.94 127 LEU A CA 1
ATOM 1021 C C . LEU A 1 127 ? -7.594 9.125 -1.006 1 98.94 127 LEU A C 1
ATOM 1023 O O . LEU A 1 127 ? -7.484 9.102 -2.234 1 98.94 127 LEU A O 1
ATOM 1027 N N . GLY A 1 128 ? -8.297 8.25 -0.284 1 98.94 128 GLY A N 1
ATOM 1028 C CA . GLY A 1 128 ? -9.047 7.203 -0.967 1 98.94 128 GLY A CA 1
ATOM 1029 C C . GLY A 1 128 ? -10.086 7.746 -1.93 1 98.94 128 GLY A C 1
ATOM 1030 O O . GLY A 1 128 ? -10.25 7.223 -3.033 1 98.94 128 GLY A O 1
ATOM 1031 N N . SER A 1 129 ? -10.773 8.797 -1.527 1 98.88 129 SER A N 1
ATOM 1032 C CA . SER A 1 129 ? -11.781 9.414 -2.377 1 98.88 129 SER A CA 1
ATOM 1033 C C . SER A 1 129 ? -11.164 9.992 -3.646 1 98.88 129 SER A C 1
ATOM 1035 O O . SER A 1 129 ? -11.688 9.797 -4.742 1 98.88 129 SER A O 1
ATOM 1037 N N . LEU A 1 130 ? -10.109 10.711 -3.498 1 98.94 130 LEU A N 1
ATOM 1038 C CA . LEU A 1 130 ? -9.438 11.305 -4.648 1 98.94 130 LEU A CA 1
ATOM 1039 C C . LEU A 1 130 ? -8.891 10.234 -5.578 1 98.94 130 LEU A C 1
ATOM 1041 O O . LEU A 1 130 ? -9 10.352 -6.801 1 98.94 130 LEU A O 1
ATOM 1045 N N . TYR A 1 131 ? -8.359 9.18 -5.039 1 98.94 131 TYR A N 1
ATOM 1046 C CA . TYR A 1 131 ? -7.797 8.078 -5.812 1 98.94 131 TYR A CA 1
ATOM 1047 C C . TYR A 1 131 ? -8.875 7.379 -6.629 1 98.94 131 TYR A C 1
ATOM 1049 O O . TYR A 1 131 ? -8.727 7.211 -7.844 1 98.94 131 TYR A O 1
ATOM 1057 N N . LEU A 1 132 ? -9.945 7.047 -5.957 1 98.81 132 LEU A N 1
ATOM 1058 C CA . LEU A 1 132 ? -11 6.262 -6.59 1 98.81 132 LEU A CA 1
ATOM 1059 C C . LEU A 1 132 ? -11.758 7.098 -7.609 1 98.81 132 LEU A C 1
ATOM 1061 O O . LEU A 1 132 ? -12.305 6.562 -8.578 1 98.81 132 LEU A O 1
ATOM 1065 N N . SER A 1 133 ? -11.805 8.414 -7.34 1 98.56 133 SER A N 1
ATOM 1066 C CA . SER A 1 133 ? -12.469 9.305 -8.289 1 98.56 133 SER A CA 1
ATOM 1067 C C . SER A 1 133 ? -11.508 9.758 -9.383 1 98.56 133 SER A C 1
ATOM 1069 O O . SER A 1 133 ? -11.836 10.648 -10.172 1 98.56 133 SER A O 1
ATOM 1071 N N . GLU A 1 134 ? -10.297 9.289 -9.383 1 98.19 134 GLU A N 1
ATOM 1072 C CA . GLU A 1 134 ? -9.273 9.508 -10.406 1 98.19 134 GLU A CA 1
ATOM 1073 C C . GLU A 1 134 ? -8.898 10.984 -10.5 1 98.19 134 GLU A C 1
ATOM 1075 O O 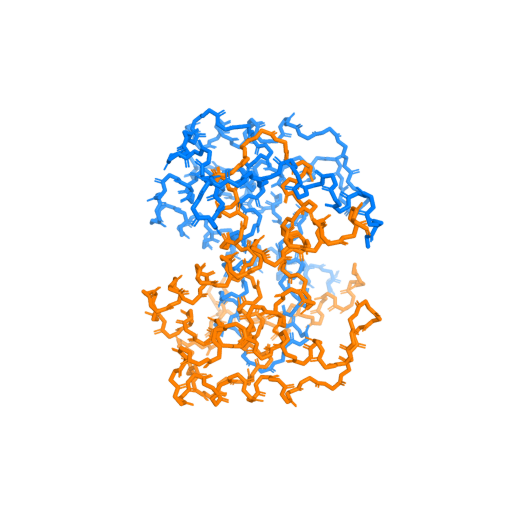. GLU A 1 134 ? -8.617 11.484 -11.586 1 98.19 134 GLU A O 1
ATOM 1080 N N . GLN A 1 135 ? -9.031 11.664 -9.422 1 98.44 135 GLN A N 1
ATOM 1081 C CA . GLN A 1 135 ? -8.492 13.016 -9.344 1 98.44 135 GLN A CA 1
ATOM 1082 C C . GLN A 1 135 ? -6.996 13.008 -9.062 1 98.44 135 GLN A C 1
ATOM 1084 O O . GLN A 1 135 ? -6.547 13.508 -8.031 1 98.44 135 GLN A O 1
ATOM 1089 N N . ASN A 1 136 ? -6.246 12.539 -10.023 1 98.44 136 ASN A N 1
ATOM 1090 C CA . ASN A 1 136 ? -4.855 12.141 -9.844 1 98.44 136 ASN A CA 1
ATOM 1091 C C . ASN A 1 136 ? -3.959 13.344 -9.555 1 98.44 136 ASN A C 1
ATOM 1093 O O . ASN A 1 136 ? -3.053 13.258 -8.727 1 98.44 136 ASN A O 1
ATOM 1097 N N . GLU A 1 137 ? -4.133 14.414 -10.234 1 98.69 137 GLU A N 1
ATOM 1098 C CA . GLU A 1 137 ? -3.311 15.602 -10.008 1 98.69 137 GLU A CA 1
ATOM 1099 C C . GLU A 1 137 ? -3.51 16.156 -8.602 1 98.69 137 GLU A C 1
ATOM 1101 O O . GLU A 1 137 ? -2.539 16.469 -7.91 1 98.69 137 GLU A O 1
ATOM 1106 N N . ARG A 1 138 ? -4.801 16.281 -8.172 1 98.81 138 ARG A N 1
ATOM 1107 C CA . ARG A 1 138 ? -5.137 16.766 -6.836 1 98.81 138 ARG A CA 1
ATOM 1108 C C . ARG A 1 138 ? -4.629 15.812 -5.758 1 98.81 138 ARG A C 1
ATOM 1110 O O . ARG A 1 138 ? -4.125 16.25 -4.723 1 98.81 138 ARG A O 1
ATOM 1117 N N . LEU A 1 139 ? -4.723 14.523 -6.035 1 98.88 139 LEU A N 1
ATOM 1118 C CA . LEU A 1 139 ? -4.23 13.484 -5.137 1 98.88 139 LEU A CA 1
ATOM 1119 C C . LEU A 1 139 ? -2.729 13.617 -4.914 1 98.88 139 LEU A C 1
ATOM 1121 O O . LEU A 1 139 ? -2.258 13.578 -3.777 1 98.88 139 LEU A O 1
ATOM 1125 N N . TYR A 1 140 ? -2.053 13.797 -5.992 1 98.69 140 TYR A N 1
ATOM 1126 C CA . TYR A 1 140 ? -0.605 13.969 -5.914 1 98.69 140 TYR A CA 1
ATOM 1127 C C . TYR A 1 140 ? -0.246 15.227 -5.133 1 98.69 140 TYR A C 1
ATOM 1129 O O . TYR A 1 140 ? 0.675 15.219 -4.312 1 98.69 140 TYR A O 1
ATOM 1137 N N . GLU A 1 141 ? -0.908 16.281 -5.391 1 98.81 141 GLU A N 1
ATOM 1138 C CA . GLU A 1 141 ? -0.659 17.547 -4.707 1 98.81 141 GLU A CA 1
ATOM 1139 C C . GLU A 1 141 ? -0.812 17.406 -3.195 1 98.81 141 GLU A C 1
ATOM 1141 O O . GLU A 1 141 ? 0.04 17.859 -2.432 1 98.81 141 GLU A O 1
ATOM 1146 N N . ILE A 1 142 ? -1.89 16.766 -2.775 1 98.88 142 ILE A N 1
ATOM 1147 C CA . ILE A 1 142 ? -2.178 16.594 -1.355 1 98.88 142 ILE A CA 1
ATOM 1148 C C . ILE A 1 142 ? -1.134 15.68 -0.724 1 98.88 142 ILE A C 1
ATOM 1150 O O . ILE A 1 142 ? -0.632 15.953 0.368 1 98.88 142 ILE A O 1
ATOM 1154 N N . ALA A 1 143 ? -0.777 14.602 -1.42 1 98.81 143 ALA A N 1
ATOM 1155 C CA . ALA A 1 143 ? 0.212 13.656 -0.897 1 98.81 143 ALA A CA 1
ATOM 1156 C C . ALA A 1 143 ? 1.583 14.32 -0.777 1 98.81 143 ALA A C 1
ATOM 1158 O O . ALA A 1 143 ? 2.287 14.125 0.217 1 98.81 143 ALA A O 1
ATOM 1159 N N . GLU A 1 144 ? 1.92 15.086 -1.765 1 98.56 144 GLU A N 1
ATOM 1160 C CA . GLU A 1 144 ? 3.217 15.758 -1.758 1 98.56 144 GLU A CA 1
ATOM 1161 C C . GLU A 1 144 ? 3.289 16.812 -0.651 1 98.56 144 GLU A C 1
ATOM 1163 O O . GLU A 1 144 ? 4.301 16.906 0.045 1 98.56 144 GLU A O 1
ATOM 1168 N N . MET A 1 145 ? 2.234 17.609 -0.513 1 98.5 145 MET A N 1
ATOM 1169 C CA . MET A 1 145 ? 2.193 18.562 0.586 1 98.5 145 MET A CA 1
ATOM 1170 C C . MET A 1 145 ? 2.32 17.859 1.932 1 98.5 145 MET A C 1
ATOM 1172 O O . MET A 1 145 ? 3.016 18.344 2.826 1 98.5 145 MET A O 1
ATOM 1176 N N . SER A 1 146 ? 1.649 16.75 2.057 1 98.69 146 SER A N 1
ATOM 1177 C CA . SER A 1 146 ? 1.69 15.977 3.291 1 98.69 146 SER A CA 1
ATOM 1178 C C . SER A 1 146 ? 3.102 15.477 3.582 1 98.69 146 SER A C 1
ATOM 1180 O O . SER A 1 146 ? 3.559 15.523 4.727 1 98.69 146 SER A O 1
ATOM 1182 N N . PHE A 1 147 ? 3.771 14.945 2.535 1 98.56 147 PHE A N 1
ATOM 1183 C CA . PHE A 1 147 ? 5.156 14.516 2.686 1 98.56 147 PHE A CA 1
ATOM 1184 C C . PHE A 1 147 ? 6.023 15.656 3.201 1 98.56 147 PHE A C 1
ATOM 1186 O O . PHE A 1 147 ? 6.824 15.469 4.121 1 98.56 147 PHE A O 1
ATOM 1193 N N . GLN A 1 148 ? 5.859 16.812 2.635 1 97.06 148 GLN A N 1
ATOM 1194 C CA . GLN A 1 148 ? 6.656 17.969 3.025 1 97.06 148 GLN A CA 1
ATOM 1195 C C . GLN A 1 148 ? 6.383 18.359 4.473 1 97.06 148 GLN A C 1
ATOM 1197 O O . GLN A 1 148 ? 7.312 18.656 5.227 1 97.06 148 GLN A O 1
ATOM 1202 N N . ILE A 1 149 ? 5.176 18.375 4.809 1 97.56 149 ILE A N 1
ATOM 1203 C CA . ILE A 1 149 ? 4.785 18.75 6.16 1 97.56 149 ILE A CA 1
ATOM 1204 C C . ILE A 1 149 ? 5.363 17.75 7.164 1 97.56 149 ILE A C 1
ATOM 1206 O O . ILE A 1 149 ? 5.961 18.156 8.164 1 97.56 149 ILE A O 1
ATOM 1210 N N . ILE A 1 150 ? 5.203 16.469 6.883 1 98 150 ILE A N 1
ATOM 1211 C CA . ILE A 1 150 ? 5.668 15.422 7.777 1 98 150 ILE A CA 1
ATOM 1212 C C . ILE A 1 150 ? 7.188 15.484 7.906 1 98 150 ILE A C 1
ATOM 1214 O O . ILE A 1 150 ? 7.723 15.461 9.016 1 98 150 ILE A O 1
ATOM 1218 N N . SER A 1 151 ? 7.875 15.594 6.77 1 97.38 151 SER A N 1
ATOM 1219 C CA . SER A 1 151 ? 9.336 15.594 6.777 1 97.38 151 SER A CA 1
ATOM 1220 C C . SER A 1 151 ? 9.875 16.797 7.547 1 97.38 151 SER A C 1
ATOM 1222 O O . SER A 1 151 ? 10.812 16.656 8.336 1 97.38 151 SER A O 1
ATOM 1224 N N . GLN A 1 152 ? 9.258 17.906 7.359 1 95.44 152 GLN A N 1
ATOM 1225 C CA . GLN A 1 152 ? 9.68 19.109 8.07 1 95.44 152 GLN A CA 1
ATOM 1226 C C . GLN A 1 152 ? 9.398 18.984 9.562 1 95.44 152 GLN A C 1
ATOM 1228 O O . GLN A 1 152 ? 10.219 19.406 10.383 1 95.44 152 GLN A O 1
ATOM 1233 N N . ALA A 1 153 ? 8.242 18.5 9.852 1 95.81 153 ALA A N 1
ATOM 1234 C CA . ALA A 1 153 ? 7.883 1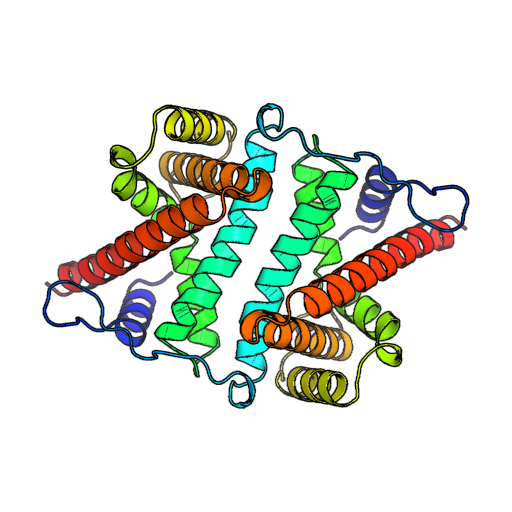8.328 11.258 1 95.81 153 ALA A CA 1
ATOM 1235 C C . ALA A 1 153 ? 8.836 17.359 11.961 1 95.81 153 ALA A C 1
ATOM 1237 O O . ALA A 1 153 ? 9.195 17.562 13.125 1 95.81 153 ALA A O 1
ATOM 1238 N N . MET A 1 154 ? 9.18 16.281 11.297 1 95.88 154 MET A N 1
ATOM 1239 C CA . MET A 1 154 ? 10.109 15.305 11.867 1 95.88 154 MET A CA 1
ATOM 1240 C C . MET A 1 154 ? 11.469 15.938 12.125 1 95.88 154 MET A C 1
ATOM 1242 O O . MET A 1 154 ? 12.07 15.711 13.18 1 95.88 154 MET A O 1
ATOM 1246 N N . MET A 1 155 ? 11.938 16.688 11.188 1 94.44 155 MET A N 1
ATOM 1247 C CA . MET A 1 155 ? 13.211 17.375 11.352 1 94.44 155 MET A CA 1
ATOM 1248 C C . MET A 1 155 ? 13.156 18.344 12.531 1 94.44 155 MET A C 1
ATOM 1250 O O . MET A 1 155 ? 14.117 18.453 13.297 1 94.44 155 MET A O 1
ATOM 1254 N N . LYS A 1 156 ? 12.086 19.031 12.633 1 93.5 156 LYS A N 1
ATOM 1255 C CA . LYS A 1 156 ? 11.914 19.984 13.727 1 93.5 156 LYS A CA 1
ATOM 1256 C C . LYS A 1 156 ? 11.914 19.281 15.078 1 93.5 156 LYS A C 1
ATOM 1258 O O . LYS A 1 156 ? 12.477 19.781 16.047 1 93.5 156 LYS A O 1
ATOM 1263 N N . GLU A 1 157 ? 11.266 18.141 15.125 1 92.56 157 GLU A N 1
ATOM 1264 C CA . GLU A 1 157 ? 11.164 17.391 16.375 1 92.56 157 GLU A CA 1
ATOM 1265 C C . GLU A 1 157 ? 12.531 16.953 16.875 1 92.56 157 GLU A C 1
ATOM 1267 O O . GLU A 1 157 ? 12.789 16.953 18.078 1 92.56 157 GLU A O 1
ATOM 1272 N N . ILE A 1 158 ? 13.383 16.531 16.016 1 90.69 158 ILE A N 1
ATOM 1273 C CA . ILE A 1 158 ? 14.68 16.031 16.469 1 90.69 158 ILE A CA 1
ATOM 1274 C C . ILE A 1 158 ? 15.594 17.203 16.797 1 90.69 158 ILE A C 1
ATOM 1276 O O . ILE A 1 158 ? 16.516 17.078 17.609 1 90.69 158 ILE A O 1
ATOM 1280 N N . ARG A 1 159 ? 15.375 18.328 16.219 1 87.31 159 ARG A N 1
ATOM 1281 C CA . ARG A 1 159 ? 16.156 19.531 16.516 1 87.31 159 ARG A CA 1
ATOM 1282 C C . ARG A 1 159 ? 15.773 20.109 17.859 1 87.31 159 ARG A C 1
ATOM 1284 O O . ARG A 1 159 ? 16.625 20.625 18.594 1 87.31 159 ARG A O 1
ATOM 1291 N N . GLU A 1 160 ? 14.508 20.031 18.141 1 84.75 160 GLU A N 1
ATOM 1292 C CA . GLU A 1 160 ? 14.016 20.594 19.391 1 84.75 160 GLU A CA 1
ATOM 1293 C C . GLU A 1 160 ? 14.398 19.719 20.578 1 84.75 160 GLU A C 1
ATOM 1295 O O . GLU A 1 160 ? 14.477 20.203 21.719 1 84.75 160 GLU A O 1
ATOM 1300 N N . LYS A 1 161 ? 14.555 18.484 20.469 1 78.31 161 LYS A N 1
ATOM 1301 C CA . LYS A 1 161 ? 14.883 17.625 21.594 1 78.31 161 LYS A CA 1
ATOM 1302 C C . LYS A 1 161 ? 16.391 17.484 21.766 1 78.31 161 LYS A C 1
ATOM 1304 O O . LYS A 1 161 ? 16.875 16.875 22.719 1 78.31 161 LYS A O 1
ATOM 1309 N N . LYS A 1 162 ? 17.172 17.828 20.875 1 72.44 162 LYS A N 1
ATOM 1310 C CA . LYS A 1 162 ? 18.609 17.953 21.078 1 72.44 162 LYS A CA 1
ATOM 1311 C C . LYS A 1 162 ? 18.938 19.125 21.984 1 72.44 162 LYS A C 1
ATOM 1313 O O . LYS A 1 162 ? 20.016 19.156 22.594 1 72.44 162 LYS A O 1
ATOM 1318 N N . SER A 1 163 ? 17.938 20.141 21.984 1 48 163 SER A N 1
ATOM 1319 C CA . SER A 1 163 ? 18.188 21.312 22.828 1 48 163 SER A CA 1
ATOM 1320 C C . SER A 1 163 ? 17.641 21.125 24.234 1 48 163 SER A C 1
ATOM 1322 O O . SER A 1 163 ? 16.578 20.531 24.422 1 48 163 SER A O 1
ATOM 1324 N N . MET B 1 1 ? 8.188 3.547 18.734 1 79.69 1 MET B N 1
ATOM 1325 C CA . MET B 1 1 ? 9.594 3.613 18.359 1 79.69 1 MET B CA 1
ATOM 1326 C C . MET B 1 1 ? 10.391 4.438 19.359 1 79.69 1 MET B C 1
ATOM 1328 O O . MET B 1 1 ? 9.93 5.484 19.812 1 79.69 1 MET B O 1
ATOM 1332 N N . LYS B 1 2 ? 11.633 3.859 19.656 1 88.62 2 LYS B N 1
ATOM 1333 C CA . LYS B 1 2 ? 12.508 4.617 20.547 1 88.62 2 LYS B CA 1
ATOM 1334 C C . LYS B 1 2 ? 12.992 5.902 19.875 1 88.62 2 LYS B C 1
ATOM 1336 O O . LYS B 1 2 ? 13.32 5.902 18.688 1 88.62 2 LYS B O 1
ATOM 1341 N N . PHE B 1 3 ? 12.953 6.926 20.734 1 88.81 3 PHE B N 1
ATOM 1342 C CA . PHE B 1 3 ? 13.273 8.242 20.203 1 88.81 3 PHE B CA 1
ATOM 1343 C C . PHE B 1 3 ? 14.656 8.242 19.562 1 88.81 3 PHE B C 1
ATOM 1345 O O . PHE B 1 3 ? 14.859 8.867 18.516 1 88.81 3 PHE B O 1
ATOM 1352 N N . ASP B 1 4 ? 15.648 7.617 20.156 1 90.19 4 ASP B N 1
ATOM 1353 C CA . ASP B 1 4 ? 17 7.59 19.609 1 90.19 4 ASP B CA 1
ATOM 1354 C C . ASP B 1 4 ? 17.016 6.945 18.219 1 90.19 4 ASP B C 1
ATOM 1356 O O . ASP B 1 4 ? 17.734 7.395 17.328 1 90.19 4 ASP B O 1
ATOM 1360 N N . HIS B 1 5 ? 16.328 5.934 18.109 1 91.31 5 HIS B N 1
ATOM 1361 C CA . HIS B 1 5 ? 16.219 5.273 16.812 1 91.31 5 HIS B CA 1
ATOM 1362 C 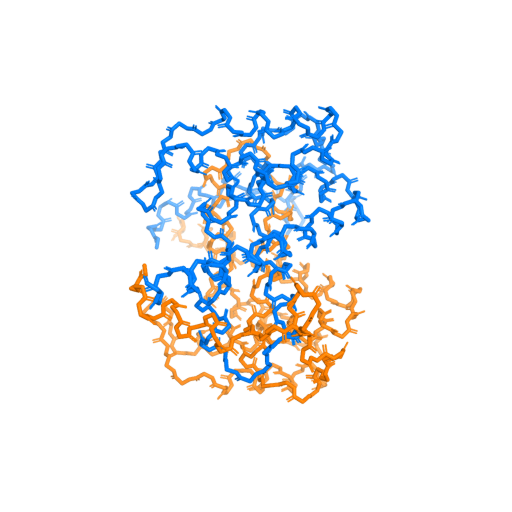C . HIS B 1 5 ? 15.516 6.172 15.797 1 91.31 5 HIS B C 1
ATOM 1364 O O . HIS B 1 5 ? 15.945 6.262 14.648 1 91.31 5 HIS B O 1
ATOM 1370 N N . PHE B 1 6 ? 14.516 6.801 16.281 1 92.5 6 PHE B N 1
ATOM 1371 C CA . PHE B 1 6 ? 13.797 7.762 15.461 1 92.5 6 PHE B CA 1
ATOM 1372 C C . PHE B 1 6 ? 14.727 8.867 14.977 1 92.5 6 PHE B C 1
ATOM 1374 O O . PHE B 1 6 ? 14.758 9.188 13.789 1 92.5 6 PHE B O 1
ATOM 1381 N N . LYS B 1 7 ? 15.414 9.438 15.898 1 92.81 7 LYS B N 1
ATOM 1382 C CA . LYS B 1 7 ? 16.375 10.5 15.578 1 92.81 7 LYS B CA 1
ATOM 1383 C C . LYS B 1 7 ? 17.391 10.023 14.547 1 92.81 7 LYS B C 1
ATOM 1385 O O . LYS B 1 7 ? 17.672 10.734 13.57 1 92.81 7 LYS B O 1
ATOM 1390 N N . MET B 1 8 ? 17.938 8.914 14.727 1 92.56 8 MET B N 1
ATOM 1391 C CA . MET B 1 8 ? 18.922 8.352 13.797 1 92.56 8 MET B CA 1
ATOM 1392 C C . MET B 1 8 ? 18.328 8.203 12.398 1 92.56 8 MET B C 1
ATOM 1394 O O . MET B 1 8 ? 18.969 8.555 11.406 1 92.56 8 MET B O 1
ATOM 1398 N N . LEU B 1 9 ? 17.141 7.727 12.289 1 93.5 9 LEU B N 1
ATOM 1399 C CA . LEU B 1 9 ? 16.469 7.52 11.008 1 93.5 9 LEU B CA 1
ATOM 1400 C C . LEU B 1 9 ? 16.266 8.844 10.273 1 93.5 9 LEU B C 1
ATOM 1402 O O . LEU B 1 9 ? 16.562 8.953 9.086 1 93.5 9 LEU B O 1
ATOM 1406 N N . VAL B 1 10 ? 15.773 9.789 11.031 1 94.56 10 VAL B N 1
ATOM 1407 C CA . VAL B 1 10 ? 15.484 11.086 10.43 1 94.56 10 VAL B CA 1
ATOM 1408 C C . VAL B 1 10 ? 16.766 11.703 9.891 1 94.56 10 VAL B C 1
ATOM 1410 O O . VAL B 1 10 ? 16.812 12.188 8.758 1 94.56 10 VAL B O 1
ATOM 1413 N N . GLU B 1 11 ? 17.797 11.656 10.648 1 92.94 11 GLU B N 1
ATOM 1414 C CA . GLU B 1 11 ? 19.078 12.242 10.25 1 92.94 11 GLU B CA 1
ATOM 1415 C C . GLU B 1 11 ? 19.672 11.508 9.062 1 92.94 11 GLU B C 1
ATOM 1417 O O . GLU B 1 11 ? 20.344 12.109 8.219 1 92.94 11 GLU B O 1
ATOM 1422 N N . MET B 1 12 ? 19.391 10.281 9.023 1 92.56 12 MET B N 1
ATOM 1423 C CA . MET B 1 12 ? 19.875 9.477 7.902 1 92.56 12 MET B CA 1
ATOM 1424 C C . MET B 1 12 ? 19.125 9.844 6.621 1 92.56 12 MET B C 1
ATOM 1426 O O . MET B 1 12 ? 19.719 9.867 5.539 1 92.56 12 MET B O 1
ATOM 1430 N N . MET B 1 13 ? 17.906 10.211 6.664 1 95.38 13 MET B N 1
ATOM 1431 C CA . MET B 1 13 ? 17.016 10.375 5.512 1 95.38 13 MET B CA 1
ATOM 1432 C C . MET B 1 13 ? 17.047 11.82 5.012 1 95.38 13 MET B C 1
ATOM 1434 O O . MET B 1 13 ? 17.062 12.062 3.803 1 95.38 13 MET B O 1
ATOM 1438 N N . PHE B 1 14 ? 17.062 12.703 6.02 1 94.88 14 PHE B N 1
ATOM 1439 C CA . PHE B 1 14 ? 16.812 14.086 5.617 1 94.88 14 PHE B CA 1
ATOM 1440 C C . PHE B 1 14 ? 17.984 14.977 6.016 1 94.88 14 PHE B C 1
ATOM 1442 O O . PHE B 1 14 ? 18.562 14.805 7.086 1 94.88 14 PHE B O 1
ATOM 1449 N N . GLN B 1 15 ? 18.344 15.844 5.102 1 92.12 15 GLN B N 1
ATOM 1450 C CA . GLN B 1 15 ? 19.297 16.922 5.332 1 92.12 15 GLN B CA 1
ATOM 1451 C C . GLN B 1 15 ? 18.688 18.281 4.961 1 92.12 15 GLN B C 1
ATOM 1453 O O . GLN B 1 15 ? 17.953 18.391 3.973 1 92.12 15 GLN B O 1
ATOM 1458 N N . PRO B 1 16 ? 18.984 19.234 5.801 1 90.44 16 PRO B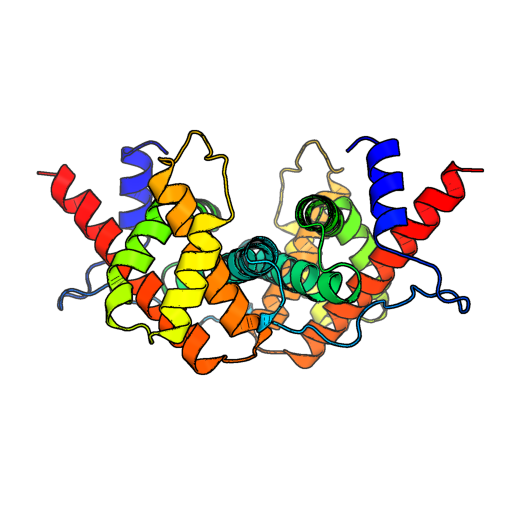 N 1
ATOM 1459 C CA . PRO B 1 16 ? 18.469 20.562 5.441 1 90.44 16 PRO B CA 1
ATOM 1460 C C . PRO B 1 16 ? 19.047 21.062 4.121 1 90.44 16 PRO B C 1
ATOM 1462 O O . PRO B 1 16 ? 20.219 20.812 3.816 1 90.44 16 PRO B O 1
ATOM 1465 N N . ASP B 1 17 ? 18.203 21.734 3.367 1 91.25 17 ASP B N 1
ATOM 1466 C CA . ASP B 1 17 ? 18.672 22.25 2.082 1 91.25 17 ASP B CA 1
ATOM 1467 C C . ASP B 1 17 ? 19.203 23.672 2.215 1 91.25 17 ASP B C 1
ATOM 1469 O O . ASP B 1 17 ? 19.656 24.266 1.234 1 91.25 17 ASP B O 1
ATOM 1473 N N . GLY B 1 18 ? 19.219 24.281 3.35 1 88.62 18 GLY B N 1
ATOM 1474 C CA . GLY B 1 18 ? 19.719 25.625 3.584 1 88.62 18 GLY B CA 1
ATOM 1475 C C . GLY B 1 18 ? 18.672 26.703 3.377 1 88.62 18 GLY B C 1
ATOM 1476 O O . GLY B 1 18 ? 18.891 27.875 3.678 1 88.62 18 GLY B O 1
ATOM 1477 N N . ASP B 1 19 ? 17.484 26.344 2.838 1 87.81 19 ASP B N 1
ATOM 1478 C CA . ASP B 1 19 ? 16.406 27.266 2.553 1 87.81 19 ASP B CA 1
ATOM 1479 C C . ASP B 1 19 ? 15.125 26.875 3.291 1 87.81 19 ASP B C 1
ATOM 1481 O O . ASP B 1 19 ? 14.023 27.016 2.762 1 87.81 19 ASP B O 1
ATOM 1485 N N . GLY B 1 20 ? 15.336 26.234 4.426 1 82.81 20 GLY B N 1
ATOM 1486 C CA . GLY B 1 20 ? 14.195 25.859 5.246 1 82.81 20 GLY B CA 1
ATOM 1487 C C . GLY B 1 20 ? 13.531 24.562 4.793 1 82.81 20 GLY B C 1
ATOM 1488 O O . GLY B 1 20 ? 12.562 24.109 5.398 1 82.81 20 GLY B O 1
ATOM 1489 N N . GLY B 1 21 ? 14.039 23.922 3.736 1 87.94 21 GLY B N 1
ATOM 1490 C CA . GLY B 1 21 ? 13.492 22.672 3.232 1 87.94 21 GLY B CA 1
ATOM 1491 C C . GLY B 1 21 ? 14.43 21.5 3.42 1 87.94 21 GLY B C 1
ATOM 1492 O O . GLY B 1 21 ? 15.305 21.516 4.289 1 87.94 21 GLY B O 1
ATOM 1493 N N . ILE B 1 22 ? 14.008 20.453 2.832 1 92.81 22 ILE B N 1
ATOM 1494 C CA . ILE B 1 22 ? 14.82 19.234 2.904 1 92.81 22 ILE B CA 1
ATOM 1495 C C . ILE B 1 22 ? 15.508 19 1.562 1 92.81 22 ILE B C 1
ATOM 1497 O O . ILE B 1 22 ? 14.891 19.156 0.505 1 92.81 22 ILE B O 1
ATOM 1501 N N . LEU B 1 23 ? 16.766 18.656 1.577 1 94 23 LEU B N 1
ATOM 1502 C CA . LEU B 1 23 ? 17.562 18.438 0.382 1 94 23 LEU B CA 1
ATOM 1503 C C . LEU B 1 23 ? 17.234 17.109 -0.276 1 94 23 LEU B C 1
ATOM 1505 O O . LEU B 1 23 ? 17.344 16.047 0.356 1 94 23 LEU B O 1
ATOM 1509 N N . GLN B 1 24 ? 16.781 17.172 -1.48 1 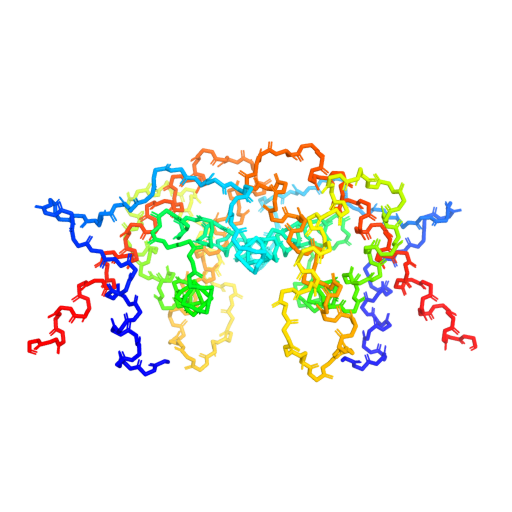95.62 24 GLN B N 1
ATOM 1510 C CA . GLN B 1 24 ? 16.562 15.938 -2.238 1 95.62 24 GLN B CA 1
ATOM 1511 C C . GLN B 1 24 ? 17.875 15.352 -2.746 1 95.62 24 GLN B C 1
ATOM 1513 O O . GLN B 1 24 ? 18.625 16.031 -3.455 1 95.62 24 GLN B O 1
ATOM 1518 N N . ARG B 1 25 ? 18.156 14.133 -2.439 1 95.44 25 ARG B N 1
ATOM 1519 C CA . ARG B 1 25 ? 19.438 13.5 -2.729 1 95.44 25 ARG B CA 1
ATOM 1520 C C . ARG B 1 25 ? 19.469 12.953 -4.152 1 95.44 25 ARG B C 1
ATOM 1522 O O . ARG B 1 25 ? 20.5 13.031 -4.828 1 95.44 25 ARG B O 1
ATOM 1529 N N . TYR B 1 26 ? 18.359 12.414 -4.645 1 96 26 TYR B N 1
ATOM 1530 C CA . TYR B 1 26 ? 18.297 11.781 -5.957 1 96 26 TYR B CA 1
ATOM 1531 C C . TYR B 1 26 ? 17.234 12.438 -6.832 1 96 26 TYR B C 1
ATOM 1533 O O . TYR B 1 26 ? 16.078 12.578 -6.426 1 96 26 TYR B O 1
ATOM 1541 N N . LYS B 1 27 ? 17.688 12.75 -8.008 1 92.62 27 LYS B N 1
ATOM 1542 C CA . LYS B 1 27 ? 16.766 13.359 -8.945 1 92.62 27 LYS B CA 1
ATOM 1543 C C . LYS B 1 27 ? 15.938 12.297 -9.672 1 92.62 27 LYS B C 1
ATOM 1545 O O . LYS B 1 27 ? 14.797 12.555 -10.062 1 92.62 27 LYS B O 1
ATOM 1550 N N . ASP B 1 28 ? 16.609 11.188 -9.875 1 94.19 28 ASP B N 1
ATOM 1551 C CA . ASP B 1 28 ? 15.953 10.07 -10.555 1 94.19 28 ASP B CA 1
ATOM 1552 C C . ASP B 1 28 ? 16.344 8.742 -9.906 1 94.19 28 ASP B C 1
ATOM 1554 O O . ASP B 1 28 ? 17.219 8.695 -9.031 1 94.19 28 ASP B O 1
ATOM 1558 N N . VAL B 1 29 ? 15.602 7.785 -10.25 1 95.88 29 VAL B N 1
ATOM 1559 C CA . VAL B 1 29 ? 15.883 6.418 -9.812 1 95.88 29 VAL B CA 1
ATOM 1560 C C . VAL B 1 29 ? 16.312 5.57 -11.008 1 95.88 29 VAL B C 1
ATOM 1562 O O . VAL B 1 29 ? 15.609 5.516 -12.023 1 95.88 29 VAL B O 1
ATOM 1565 N N . ASP B 1 30 ? 17.516 5.039 -10.953 1 97.25 30 ASP B N 1
ATOM 1566 C CA . ASP B 1 30 ? 17.922 4.047 -11.938 1 97.25 30 ASP B CA 1
ATOM 1567 C C . ASP B 1 30 ? 17.422 2.656 -11.562 1 97.25 30 ASP B C 1
ATOM 1569 O O . ASP B 1 30 ? 18.094 1.912 -10.852 1 97.25 30 ASP B O 1
ATOM 1573 N N . VAL B 1 31 ? 16.344 2.266 -12.117 1 98.19 31 VAL B N 1
ATOM 1574 C CA . VAL B 1 31 ? 15.609 1.075 -11.703 1 98.19 31 VAL B CA 1
ATOM 1575 C C . VAL B 1 31 ? 16.484 -0.162 -11.875 1 98.19 31 VAL B C 1
ATOM 1577 O O . VAL B 1 31 ? 16.469 -1.063 -11.031 1 98.19 31 VAL B O 1
ATOM 1580 N N . LYS B 1 32 ? 17.234 -0.205 -12.898 1 95.88 32 LYS B N 1
ATOM 1581 C CA . LYS B 1 32 ? 18.062 -1.365 -13.211 1 95.88 32 LYS B CA 1
ATOM 1582 C C . LYS B 1 32 ? 19.172 -1.547 -12.18 1 95.88 32 LYS B C 1
ATOM 1584 O O . LYS B 1 32 ? 19.688 -2.654 -11.992 1 95.88 32 LYS B O 1
ATOM 1589 N N . GLN B 1 33 ? 19.516 -0.483 -11.508 1 95.88 33 GLN B N 1
ATOM 1590 C CA . GLN B 1 33 ? 20.625 -0.542 -10.562 1 95.88 33 GLN B CA 1
ATOM 1591 C C . GLN B 1 33 ? 20.125 -0.651 -9.125 1 95.88 33 GLN B C 1
ATOM 1593 O O . GLN B 1 33 ? 20.922 -0.837 -8.203 1 95.88 33 GLN B O 1
ATOM 1598 N N . LEU B 1 34 ? 18.875 -0.523 -8.938 1 97.5 34 LEU B N 1
ATOM 1599 C CA . LEU B 1 34 ? 18.328 -0.618 -7.594 1 97.5 34 LEU B CA 1
ATOM 1600 C C . LEU B 1 34 ? 18.438 -2.039 -7.051 1 97.5 34 LEU B C 1
ATOM 1602 O O . LEU B 1 34 ? 18.234 -3.008 -7.785 1 97.5 34 LEU B O 1
ATOM 1606 N N . HIS B 1 35 ? 18.859 -2.092 -5.785 1 97.5 35 HIS B N 1
ATOM 1607 C CA . HIS B 1 35 ? 18.875 -3.404 -5.148 1 97.5 35 HIS B CA 1
ATOM 1608 C C . HIS B 1 35 ? 17.484 -4.043 -5.195 1 97.5 35 HIS B C 1
ATOM 1610 O O . HIS B 1 35 ? 16.469 -3.365 -4.992 1 97.5 35 HIS B O 1
ATOM 1616 N N . PRO B 1 36 ? 17.406 -5.383 -5.395 1 97.56 36 PRO B N 1
ATOM 1617 C CA . PRO B 1 36 ? 16.109 -6.055 -5.559 1 97.56 36 PRO B CA 1
ATOM 1618 C C . PRO B 1 36 ? 15.203 -5.883 -4.344 1 97.56 36 PRO B C 1
ATOM 1620 O O . PRO B 1 36 ? 13.977 -5.824 -4.492 1 97.56 36 PRO B O 1
ATOM 1623 N N . LEU B 1 37 ? 15.742 -5.789 -3.137 1 97.69 37 LEU B N 1
ATOM 1624 C CA . LEU B 1 37 ? 14.938 -5.605 -1.934 1 97.69 37 LEU B CA 1
ATOM 1625 C C . LEU B 1 37 ? 14.25 -4.242 -1.94 1 97.69 37 LEU B C 1
ATOM 1627 O O . LEU B 1 37 ? 13.18 -4.078 -1.354 1 97.69 37 LEU B O 1
ATOM 1631 N N . VAL B 1 38 ? 14.883 -3.234 -2.561 1 98.44 38 VAL B N 1
ATOM 1632 C CA . VAL B 1 38 ? 14.273 -1.913 -2.684 1 98.44 38 VAL B CA 1
ATOM 1633 C C . VAL B 1 38 ? 13.141 -1.96 -3.709 1 98.44 38 VAL B C 1
ATOM 1635 O O . VAL B 1 38 ? 12.094 -1.331 -3.518 1 98.44 38 VAL B O 1
ATOM 1638 N N . LEU B 1 39 ? 13.383 -2.717 -4.824 1 98.69 39 LEU B N 1
ATOM 1639 C CA . LEU B 1 39 ? 12.297 -2.936 -5.773 1 98.69 39 LEU B CA 1
ATOM 1640 C C . LEU B 1 39 ? 11.094 -3.588 -5.086 1 98.69 39 LEU B C 1
ATOM 1642 O O . LEU B 1 39 ? 9.961 -3.152 -5.27 1 98.69 39 LEU B O 1
ATOM 1646 N N . ALA B 1 40 ? 11.383 -4.633 -4.281 1 98.5 40 ALA B N 1
ATOM 1647 C CA . ALA B 1 40 ? 10.336 -5.375 -3.582 1 98.5 40 ALA B CA 1
ATOM 1648 C C . ALA B 1 40 ? 9.602 -4.484 -2.586 1 98.5 40 ALA B C 1
ATOM 1650 O O . ALA B 1 40 ? 8.398 -4.637 -2.381 1 98.5 40 ALA B O 1
ATOM 1651 N N . TYR B 1 41 ? 10.328 -3.516 -2.025 1 98.31 41 TYR B N 1
ATOM 1652 C CA . TYR B 1 41 ? 9.805 -2.525 -1.092 1 98.31 41 TYR B CA 1
ATOM 1653 C C . TYR B 1 41 ? 8.695 -1.703 -1.736 1 98.31 41 TYR B C 1
ATOM 1655 O O . TYR B 1 41 ? 7.621 -1.525 -1.148 1 98.31 41 TYR B O 1
ATOM 1663 N N . VAL B 1 42 ? 8.836 -1.337 -2.936 1 98.88 42 VAL B N 1
ATOM 1664 C CA . VAL B 1 42 ? 7.844 -0.56 -3.674 1 98.88 42 VAL B CA 1
ATOM 1665 C C . VAL B 1 42 ? 6.766 -1.488 -4.23 1 98.88 42 VAL B C 1
ATOM 1667 O O . VAL B 1 42 ? 5.574 -1.182 -4.156 1 98.88 42 VAL B O 1
ATOM 1670 N N . GLY B 1 43 ? 7.199 -2.621 -4.754 1 98.88 43 GLY B N 1
ATOM 1671 C CA . GLY B 1 43 ? 6.273 -3.572 -5.352 1 98.88 43 GLY B CA 1
ATOM 1672 C C . GLY B 1 43 ? 5.242 -4.094 -4.371 1 98.88 43 GLY B C 1
ATOM 1673 O O . GLY B 1 43 ? 4.078 -4.285 -4.734 1 98.88 43 GLY B O 1
ATOM 1674 N N . ASP B 1 44 ? 5.68 -4.305 -3.125 1 98.62 44 ASP B N 1
ATOM 1675 C CA . ASP B 1 44 ? 4.766 -4.734 -2.072 1 98.62 44 ASP B CA 1
ATOM 1676 C C . ASP B 1 44 ? 3.635 -3.725 -1.881 1 98.62 44 ASP B C 1
ATOM 1678 O O . ASP B 1 44 ? 2.461 -4.102 -1.83 1 98.62 44 ASP B O 1
ATOM 1682 N N . ALA B 1 45 ? 3.967 -2.453 -1.809 1 98.88 45 ALA B N 1
ATOM 1683 C CA . ALA B 1 45 ? 2.975 -1.399 -1.61 1 98.88 45 ALA B CA 1
ATOM 1684 C C . ALA B 1 45 ? 2.041 -1.292 -2.812 1 98.88 45 ALA B C 1
ATOM 1686 O O . ALA B 1 45 ? 0.835 -1.082 -2.652 1 98.88 45 ALA B O 1
ATOM 1687 N N . TYR B 1 46 ? 2.613 -1.467 -3.984 1 98.94 46 TYR B N 1
ATOM 1688 C CA . TYR B 1 46 ? 1.774 -1.423 -5.176 1 98.94 46 TYR B CA 1
ATOM 1689 C C . TYR B 1 46 ? 0.739 -2.539 -5.156 1 98.94 46 TYR B C 1
ATOM 1691 O O . TYR B 1 46 ? -0.436 -2.311 -5.453 1 98.94 46 TYR B O 1
ATOM 1699 N N . PHE B 1 47 ? 1.188 -3.703 -4.855 1 98.94 47 PHE B N 1
ATOM 1700 C CA . PHE B 1 47 ? 0.297 -4.855 -4.898 1 98.94 47 PHE B CA 1
ATOM 1701 C C . PHE B 1 47 ? -0.827 -4.711 -3.881 1 98.94 47 PHE B C 1
ATOM 1703 O O . PHE B 1 47 ? -1.968 -5.094 -4.148 1 98.94 47 PHE B O 1
ATOM 1710 N N . HIS B 1 48 ? -0.491 -4.125 -2.693 1 98.88 48 HIS B N 1
ATOM 1711 C CA . HIS B 1 48 ? -1.507 -3.832 -1.688 1 98.88 48 HIS B CA 1
ATOM 1712 C C . HIS B 1 48 ? -2.562 -2.875 -2.234 1 98.88 48 HIS B C 1
ATOM 1714 O O . HIS B 1 48 ? -3.762 -3.119 -2.088 1 98.88 48 HIS B O 1
ATOM 1720 N N . LEU B 1 49 ? -2.139 -1.857 -2.895 1 98.94 49 LEU B N 1
ATOM 1721 C CA . LEU B 1 49 ? -3.08 -0.884 -3.438 1 98.94 49 LEU B CA 1
ATOM 1722 C C . LEU B 1 49 ? -3.93 -1.507 -4.539 1 98.94 49 LEU B C 1
ATOM 1724 O O . LEU B 1 49 ? -5.145 -1.314 -4.574 1 98.94 49 LEU B O 1
ATOM 1728 N N . TYR B 1 50 ? -3.295 -2.26 -5.402 1 98.88 50 TYR B N 1
ATOM 1729 C CA . TYR B 1 50 ? -4.016 -2.893 -6.5 1 98.88 50 TYR B CA 1
ATOM 1730 C C . TYR B 1 50 ? -5.09 -3.838 -5.977 1 98.88 50 TYR B C 1
ATOM 1732 O O . TYR B 1 50 ? -6.246 -3.768 -6.395 1 98.88 50 TYR B O 1
ATOM 1740 N N . MET B 1 51 ? -4.684 -4.707 -5.078 1 98.81 51 MET B N 1
ATOM 1741 C CA . MET B 1 51 ? -5.602 -5.727 -4.574 1 98.81 51 MET B CA 1
ATOM 1742 C C . MET B 1 51 ? -6.77 -5.086 -3.836 1 98.81 51 MET B C 1
ATOM 1744 O O . MET B 1 51 ? -7.922 -5.488 -4.023 1 98.81 51 MET B O 1
ATOM 1748 N N . ARG B 1 52 ? -6.48 -4.102 -2.959 1 98.81 52 ARG B N 1
ATOM 1749 C CA . ARG B 1 52 ? -7.535 -3.422 -2.209 1 98.81 52 ARG B CA 1
ATOM 1750 C C . ARG B 1 52 ? -8.523 -2.734 -3.146 1 98.81 52 ARG B C 1
ATOM 1752 O O . ARG B 1 52 ? -9.734 -2.779 -2.924 1 98.81 52 ARG B O 1
ATOM 1759 N N . THR B 1 53 ? -8.008 -2.158 -4.23 1 98.75 53 THR B N 1
ATOM 1760 C CA . THR B 1 53 ? -8.859 -1.486 -5.203 1 98.75 53 THR B CA 1
ATOM 1761 C C . THR B 1 53 ? -9.664 -2.504 -6.016 1 98.75 53 THR B C 1
ATOM 1763 O O . THR B 1 53 ? -10.859 -2.33 -6.223 1 98.75 53 THR B O 1
ATOM 1766 N N . ARG B 1 54 ? -9 -3.561 -6.434 1 98.31 54 ARG B N 1
ATOM 1767 C CA . ARG B 1 54 ? -9.617 -4.582 -7.277 1 98.31 54 ARG B CA 1
ATOM 1768 C C . ARG B 1 54 ? -10.75 -5.285 -6.539 1 98.31 54 ARG B C 1
ATOM 1770 O O . ARG B 1 54 ? -11.758 -5.66 -7.148 1 98.31 54 ARG B O 1
ATOM 1777 N N . LEU B 1 55 ? -10.633 -5.473 -5.281 1 98.44 55 LEU B N 1
ATOM 1778 C CA . LEU B 1 55 ? -11.602 -6.188 -4.461 1 98.44 55 LEU B CA 1
ATOM 1779 C C . LEU B 1 55 ? -12.898 -5.395 -4.344 1 98.44 55 LEU B C 1
ATOM 1781 O O . LEU B 1 55 ? -13.945 -5.953 -3.992 1 98.44 55 LEU B O 1
ATOM 1785 N N . LEU B 1 56 ? -12.852 -4.07 -4.641 1 98.44 56 LEU B N 1
ATOM 1786 C CA . LEU B 1 56 ? -14.055 -3.256 -4.574 1 98.44 56 LEU B CA 1
ATOM 1787 C C . LEU B 1 56 ? -15.039 -3.645 -5.676 1 98.44 56 LEU B C 1
ATOM 1789 O O . LEU B 1 56 ? -16.219 -3.314 -5.602 1 98.44 56 LEU B O 1
ATOM 1793 N N . SER B 1 57 ? -14.547 -4.348 -6.672 1 97.88 57 SER B N 1
ATOM 1794 C CA . SER B 1 57 ? -15.438 -4.871 -7.699 1 97.88 57 SER B CA 1
ATOM 1795 C C . SER B 1 57 ? -16.25 -6.047 -7.168 1 97.88 57 SER B C 1
ATOM 1797 O O . SER B 1 57 ? -17.234 -6.461 -7.797 1 97.88 57 SER B O 1
ATOM 1799 N N . TYR B 1 58 ? -15.914 -6.527 -5.953 1 97.38 58 TYR B N 1
ATOM 1800 C CA . TYR B 1 58 ? -16.531 -7.738 -5.426 1 97.38 58 TYR B CA 1
ATOM 1801 C C . TYR B 1 58 ? -17.203 -7.465 -4.086 1 97.38 58 TYR B C 1
ATOM 1803 O O . TYR B 1 58 ? -18.141 -8.172 -3.697 1 97.38 58 TYR B O 1
ATOM 1811 N N . GLU B 1 59 ? -16.797 -6.539 -3.369 1 97.19 59 GLU B N 1
ATOM 1812 C CA . GLU B 1 59 ? -17.328 -6.141 -2.068 1 97.19 59 GLU B CA 1
ATOM 1813 C C . GLU B 1 59 ? -17.094 -4.656 -1.81 1 97.19 59 GLU B C 1
ATOM 1815 O O . GLU B 1 59 ? -16.016 -4.133 -2.084 1 97.19 59 GLU B O 1
ATOM 1820 N N . GLN B 1 60 ? -18.141 -3.93 -1.353 1 97.44 60 GLN B N 1
ATOM 1821 C CA . GLN B 1 60 ? -17.984 -2.492 -1.158 1 97.44 60 GLN B CA 1
ATOM 1822 C C . GLN B 1 60 ? -18.516 -2.061 0.206 1 97.44 60 GLN B C 1
ATOM 1824 O O . GLN B 1 60 ? -18.391 -0.893 0.583 1 97.44 60 GLN B O 1
ATOM 1829 N N . ALA B 1 61 ? -19.016 -3.037 1.027 1 94.38 61 ALA B N 1
ATOM 1830 C CA . ALA B 1 61 ? -19.719 -2.643 2.25 1 94.38 61 ALA B CA 1
ATOM 1831 C C . ALA B 1 61 ? -18.984 -3.172 3.486 1 94.38 61 ALA B C 1
ATOM 1833 O O . ALA B 1 61 ? -18.891 -2.475 4.496 1 94.38 61 ALA B O 1
ATOM 1834 N N . LYS B 1 62 ? -18.469 -4.371 3.475 1 95.31 62 LYS B N 1
ATOM 1835 C CA . LYS B 1 62 ? -17.891 -5.02 4.645 1 95.31 62 LYS B CA 1
ATOM 1836 C C . LYS B 1 62 ? -16.391 -4.777 4.715 1 95.31 62 LYS B C 1
ATOM 1838 O O . LYS B 1 62 ? -15.594 -5.652 4.371 1 95.31 62 LYS B O 1
ATOM 1843 N N . VAL B 1 63 ? -16 -3.725 5.379 1 96 63 VAL B N 1
ATOM 1844 C CA . VAL B 1 63 ? -14.617 -3.26 5.359 1 96 63 VAL B CA 1
ATOM 1845 C C . VAL B 1 63 ? -13.727 -4.258 6.098 1 96 63 VAL B C 1
ATOM 1847 O O . VAL B 1 63 ? -12.578 -4.477 5.711 1 96 63 VAL B O 1
ATOM 1850 N N . GLN B 1 64 ? -14.227 -4.875 7.18 1 94.56 64 GLN B N 1
ATOM 1851 C CA . GLN B 1 64 ? -13.438 -5.859 7.918 1 94.56 64 GLN B CA 1
ATOM 1852 C C . GLN B 1 64 ? -13.094 -7.059 7.039 1 94.56 64 GLN B C 1
ATOM 1854 O O . GLN B 1 64 ? -11.984 -7.586 7.105 1 94.56 64 GLN B O 1
ATOM 1859 N N . ALA B 1 65 ? -14.047 -7.5 6.258 1 95.62 65 ALA B N 1
ATOM 1860 C CA . ALA B 1 65 ? -13.805 -8.586 5.312 1 95.62 65 ALA B CA 1
ATOM 1861 C C . ALA B 1 65 ? -12.789 -8.172 4.25 1 95.62 65 ALA B C 1
ATOM 1863 O O . ALA B 1 65 ? -11.93 -8.969 3.861 1 95.62 65 ALA B O 1
ATOM 1864 N N . LEU B 1 66 ? -12.953 -6.953 3.76 1 97.62 66 LEU 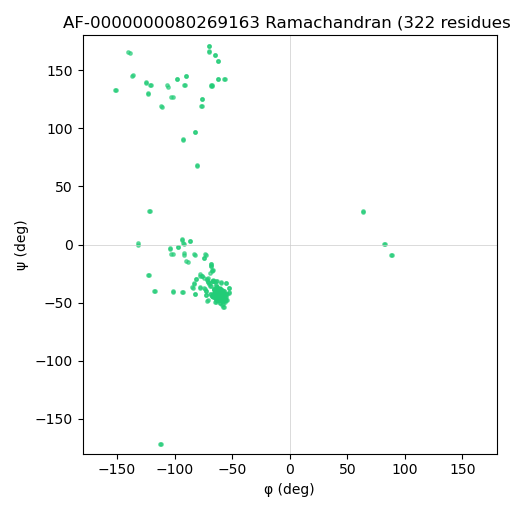B N 1
ATOM 1865 C CA . LEU B 1 66 ? -12.008 -6.43 2.785 1 97.62 66 LEU B CA 1
ATOM 1866 C C . LEU B 1 66 ? -10.586 -6.449 3.342 1 97.62 66 LEU B C 1
ATOM 1868 O O . LEU B 1 66 ? -9.664 -6.93 2.682 1 97.62 66 LEU B O 1
ATOM 1872 N N . HIS B 1 67 ? -10.398 -5.953 4.562 1 97.38 67 HIS B N 1
ATOM 1873 C CA . HIS B 1 67 ? -9.102 -5.941 5.223 1 97.38 67 HIS B CA 1
ATOM 1874 C C . HIS B 1 67 ? -8.531 -7.352 5.332 1 97.38 67 HIS B C 1
ATOM 1876 O O . HIS B 1 67 ? -7.391 -7.598 4.926 1 97.38 67 HIS B O 1
ATOM 1882 N N . SER B 1 68 ? -9.305 -8.25 5.891 1 96.62 68 SER B N 1
ATOM 1883 C CA . SER B 1 68 ? -8.852 -9.609 6.145 1 96.62 68 SER B CA 1
ATOM 1884 C C . SER B 1 68 ? -8.523 -10.336 4.848 1 96.62 68 SER B C 1
ATOM 1886 O O . SER B 1 68 ? -7.508 -11.031 4.754 1 96.62 68 SER B O 1
ATOM 1888 N N . PHE B 1 69 ? -9.359 -10.133 3.904 1 96.38 69 PHE B N 1
ATOM 1889 C CA . PHE B 1 69 ? -9.211 -10.852 2.645 1 96.38 69 PHE B CA 1
ATOM 1890 C C . PHE B 1 69 ? -8.008 -10.328 1.86 1 96.38 69 PHE B C 1
ATOM 1892 O O . PHE B 1 69 ? -7.227 -11.102 1.318 1 96.38 69 PHE B O 1
ATOM 1899 N N . SER B 1 70 ? -7.922 -9.023 1.739 1 97.81 70 SER B N 1
ATOM 1900 C CA . SER B 1 70 ? -6.777 -8.477 1.021 1 97.81 70 SER B CA 1
ATOM 1901 C C . SER B 1 70 ? -5.465 -8.859 1.698 1 97.81 70 SER B C 1
ATOM 1903 O O . SER B 1 70 ? -4.461 -9.117 1.025 1 97.81 70 SER B O 1
ATOM 1905 N N . ALA B 1 71 ? -5.438 -8.875 3.035 1 97.06 71 ALA B N 1
ATOM 1906 C CA . ALA B 1 71 ? -4.246 -9.312 3.76 1 97.06 71 ALA B CA 1
ATOM 1907 C C . ALA B 1 71 ? -3.854 -10.727 3.363 1 97.06 71 ALA B C 1
ATOM 1909 O O . ALA B 1 71 ? -2.666 -11.047 3.252 1 97.06 71 ALA B O 1
ATOM 1910 N N . GLN B 1 72 ? -4.848 -11.562 3.197 1 95.56 72 GLN B N 1
ATOM 1911 C CA . GLN B 1 72 ? -4.609 -12.938 2.762 1 95.56 72 GLN B CA 1
ATOM 1912 C C . GLN B 1 72 ? -4.059 -12.977 1.34 1 95.56 72 GLN B C 1
ATOM 1914 O O . GLN B 1 72 ? -3.076 -13.672 1.067 1 95.56 72 GLN B O 1
ATOM 1919 N N . MET B 1 73 ? -4.613 -12.25 0.473 1 97.56 73 MET B N 1
ATOM 1920 C CA . MET B 1 73 ? -4.285 -12.312 -0.948 1 97.56 73 MET B CA 1
ATOM 1921 C C . MET B 1 73 ? -2.863 -11.82 -1.199 1 97.56 73 MET B C 1
ATOM 1923 O O . MET B 1 73 ? -2.195 -12.281 -2.125 1 97.56 73 MET B O 1
ATOM 1927 N N . VAL B 1 74 ? -2.375 -10.852 -0.357 1 98.19 74 VAL B N 1
ATOM 1928 C CA . VAL B 1 74 ? -1.054 -10.289 -0.606 1 98.19 74 VAL B CA 1
ATOM 1929 C C . VAL B 1 74 ? -0.006 -11.047 0.204 1 98.19 74 VAL B C 1
ATOM 1931 O O . VAL B 1 74 ? 1.169 -10.672 0.217 1 98.19 74 VAL B O 1
ATOM 1934 N N . SER B 1 75 ? -0.381 -12.078 0.89 1 96.88 75 SER B N 1
ATOM 1935 C CA . SER B 1 75 ? 0.564 -12.875 1.662 1 96.88 75 SER B CA 1
ATOM 1936 C C . SER B 1 75 ? 1.571 -13.57 0.752 1 96.88 75 SER B C 1
ATOM 1938 O O . SER B 1 75 ? 1.319 -13.75 -0.442 1 96.88 75 SER B O 1
ATOM 1940 N N . ALA B 1 76 ? 2.711 -14.031 1.393 1 95.75 76 ALA B N 1
ATOM 1941 C CA . ALA B 1 76 ? 3.779 -14.711 0.661 1 95.75 76 ALA B CA 1
ATOM 1942 C C . ALA B 1 76 ? 3.256 -15.961 -0.042 1 95.75 76 ALA B C 1
ATOM 1944 O O . ALA B 1 76 ? 3.639 -16.25 -1.178 1 95.75 76 ALA B O 1
ATOM 1945 N N . VAL B 1 77 ? 2.393 -16.672 0.587 1 95.88 77 VAL B N 1
ATOM 1946 C CA . VAL B 1 77 ? 1.833 -17.906 0.062 1 95.88 77 VAL B CA 1
ATOM 1947 C C . VAL B 1 77 ? 1.107 -17.641 -1.253 1 95.88 77 VAL B C 1
ATOM 1949 O O . VAL B 1 77 ? 1.358 -18.297 -2.26 1 95.88 77 VAL B O 1
ATOM 1952 N N . TRP B 1 78 ? 0.292 -16.641 -1.288 1 97.56 78 TRP B N 1
ATOM 1953 C CA . TRP B 1 78 ? -0.544 -16.391 -2.455 1 97.56 78 TRP B CA 1
ATOM 1954 C C . TRP B 1 78 ? 0.244 -15.664 -3.541 1 97.56 78 TRP B C 1
ATOM 1956 O O . TRP B 1 78 ? -0.017 -15.844 -4.73 1 97.56 78 TRP B O 1
ATOM 1966 N N . GLN B 1 79 ? 1.211 -14.883 -3.131 1 98.19 79 GLN B N 1
ATOM 1967 C CA . GLN B 1 79 ? 2.094 -14.273 -4.117 1 98.19 79 GLN B CA 1
ATOM 1968 C C . GLN B 1 79 ? 2.926 -15.328 -4.84 1 98.19 79 GLN B C 1
ATOM 1970 O O . GLN B 1 79 ? 3.18 -15.203 -6.043 1 98.19 79 GLN B O 1
ATOM 1975 N N . ALA B 1 80 ? 3.346 -16.312 -4.07 1 97.06 80 ALA B N 1
ATOM 1976 C CA . ALA B 1 80 ? 4.07 -17.422 -4.691 1 97.06 80 ALA B CA 1
ATOM 1977 C C . ALA B 1 80 ? 3.197 -18.141 -5.711 1 97.06 80 ALA B C 1
ATOM 1979 O O . ALA B 1 80 ? 3.656 -18.469 -6.809 1 97.06 80 ALA B O 1
ATOM 1980 N N . LYS B 1 81 ? 1.969 -18.375 -5.383 1 97.69 81 LYS B N 1
ATOM 1981 C CA . LYS B 1 81 ? 1.028 -19.016 -6.301 1 97.69 81 LYS B CA 1
ATOM 1982 C C . LYS B 1 81 ? 0.796 -18.141 -7.535 1 97.69 81 LYS B C 1
ATOM 1984 O O . LYS B 1 81 ? 0.696 -18.656 -8.648 1 97.69 81 LYS B O 1
ATOM 1989 N N . ALA B 1 82 ? 0.636 -16.875 -7.348 1 98.5 82 ALA B N 1
ATOM 1990 C CA . ALA B 1 82 ? 0.473 -15.953 -8.461 1 98.5 82 ALA B CA 1
ATOM 1991 C C . ALA B 1 82 ? 1.643 -16.047 -9.438 1 98.5 82 ALA B C 1
ATOM 1993 O O . ALA B 1 82 ? 1.44 -16.172 -10.648 1 98.5 82 ALA B O 1
ATOM 1994 N N . TYR B 1 83 ? 2.838 -16.016 -8.898 1 98.44 83 TYR B N 1
ATOM 1995 C CA . TYR B 1 83 ? 4.004 -16.062 -9.766 1 98.44 83 TYR B CA 1
ATOM 1996 C C . TYR B 1 83 ? 4.035 -17.359 -10.562 1 98.44 83 TYR B C 1
ATOM 1998 O O . TYR B 1 83 ? 4.316 -17.359 -11.766 1 98.44 83 TYR B O 1
ATOM 2006 N N . GLN B 1 84 ? 3.824 -18.484 -9.883 1 97.75 84 GLN B N 1
ATOM 2007 C CA . GLN B 1 84 ? 3.811 -19.781 -10.562 1 97.75 84 GLN B CA 1
ATOM 2008 C C . GLN B 1 84 ? 2.84 -19.766 -11.742 1 97.75 84 GLN B C 1
ATOM 2010 O O . GLN B 1 84 ? 3.119 -20.344 -12.789 1 97.75 84 GLN B O 1
ATOM 2015 N N . GLY B 1 85 ? 1.749 -19.109 -11.578 1 97.94 85 GLY B N 1
ATOM 2016 C CA . GLY B 1 85 ? 0.72 -19.062 -12.609 1 97.94 85 GLY B CA 1
ATOM 2017 C C . GLY B 1 85 ? 1.064 -18.141 -13.758 1 97.94 85 GLY B C 1
ATOM 2018 O O . GLY B 1 85 ? 0.598 -18.344 -14.883 1 97.94 85 GLY B O 1
ATOM 2019 N N . ILE B 1 86 ? 1.88 -17.109 -13.516 1 98.25 86 ILE B N 1
ATOM 2020 C CA . ILE B 1 86 ? 2.117 -16.141 -14.57 1 98.25 86 ILE B CA 1
ATOM 2021 C C . ILE B 1 86 ? 3.498 -16.359 -15.18 1 98.25 86 ILE B C 1
ATOM 2023 O O . ILE B 1 86 ? 3.859 -15.711 -16.172 1 98.25 86 ILE B O 1
ATOM 2027 N N . GLU B 1 87 ? 4.273 -17.266 -14.703 1 98.25 87 GLU B N 1
ATOM 2028 C CA . GLU B 1 87 ? 5.676 -17.422 -15.078 1 98.25 87 GLU B CA 1
ATOM 2029 C C . GLU B 1 87 ? 5.832 -17.562 -16.594 1 98.25 87 GLU B C 1
ATOM 2031 O O . GLU B 1 87 ? 6.727 -16.953 -17.188 1 98.25 87 GLU B O 1
ATOM 2036 N N . ASP B 1 88 ? 5 -18.312 -17.203 1 98 88 ASP B N 1
ATOM 2037 C CA . ASP B 1 88 ? 5.125 -18.609 -18.625 1 98 88 ASP B CA 1
ATOM 2038 C C . ASP B 1 88 ? 4.723 -17.422 -19.484 1 98 88 ASP B C 1
ATOM 2040 O O . ASP B 1 88 ? 4.977 -17.391 -20.688 1 98 88 ASP B O 1
ATOM 2044 N N . LYS B 1 89 ? 4.113 -16.422 -18.891 1 98.31 89 LYS B N 1
ATOM 2045 C CA . LYS B 1 89 ? 3.674 -15.227 -19.594 1 98.31 89 LYS B CA 1
ATOM 2046 C C . LYS B 1 89 ? 4.691 -14.102 -19.453 1 98.31 89 LYS B C 1
ATOM 2048 O O . LYS B 1 89 ? 4.52 -13.031 -20.047 1 98.31 89 LYS B O 1
ATOM 2053 N N . LEU B 1 90 ? 5.73 -14.336 -18.734 1 98.75 90 LEU B N 1
ATOM 2054 C CA . LEU B 1 90 ? 6.73 -13.305 -18.469 1 98.75 90 LEU B CA 1
ATOM 2055 C C . LEU B 1 90 ? 7.824 -13.328 -19.531 1 98.75 90 LEU B C 1
ATOM 2057 O O . LEU B 1 90 ? 8.164 -14.391 -20.062 1 98.75 90 LEU B O 1
ATOM 2061 N N . THR B 1 91 ? 8.328 -12.211 -19.875 1 98.56 91 THR B N 1
ATOM 2062 C CA . THR B 1 91 ? 9.516 -12.117 -20.719 1 98.56 91 THR B CA 1
ATOM 2063 C C . THR B 1 91 ? 10.758 -12.594 -19.953 1 98.56 91 THR B C 1
ATOM 2065 O O . THR B 1 91 ? 10.719 -12.734 -18.734 1 98.56 91 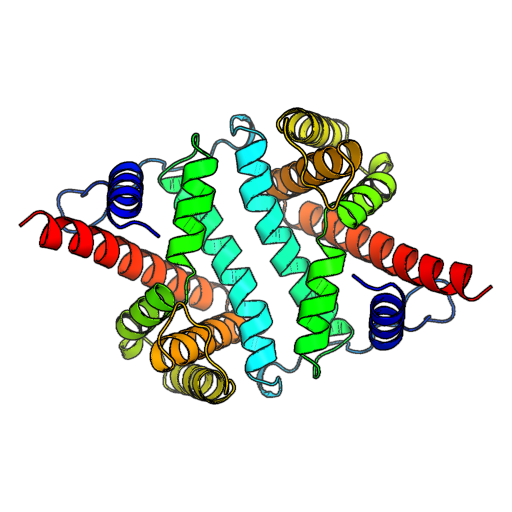THR B O 1
ATOM 2068 N N . GLU B 1 92 ? 11.836 -12.828 -20.703 1 98.31 92 GLU B N 1
ATOM 2069 C CA . GLU B 1 92 ? 13.078 -13.25 -20.062 1 98.31 92 GLU B CA 1
ATOM 2070 C C . GLU B 1 92 ? 13.617 -12.164 -19.125 1 98.31 92 GLU B C 1
ATOM 2072 O O . GLU B 1 92 ? 14.195 -12.469 -18.078 1 98.31 92 GLU B O 1
ATOM 2077 N N . GLU B 1 93 ? 13.484 -10.945 -19.5 1 98.38 93 GLU B N 1
ATOM 2078 C CA . GLU B 1 93 ? 13.906 -9.836 -18.656 1 98.38 93 GLU B CA 1
ATOM 2079 C C . GLU B 1 93 ? 13.125 -9.805 -17.344 1 98.38 93 GLU B C 1
ATOM 2081 O O . GLU B 1 93 ? 13.703 -9.602 -16.281 1 98.38 93 GLU B O 1
ATOM 2086 N N . GLU B 1 94 ? 11.867 -10.008 -17.422 1 98.81 94 GLU B N 1
ATOM 2087 C CA . GLU B 1 94 ? 11.008 -10.031 -16.25 1 98.81 94 GLU B CA 1
ATOM 2088 C C . GLU B 1 94 ? 11.359 -11.203 -15.328 1 98.81 94 GLU B C 1
ATOM 2090 O O . GLU B 1 94 ? 11.398 -11.047 -14.109 1 98.81 94 GLU B O 1
ATOM 2095 N N . LYS B 1 95 ? 11.633 -12.352 -15.898 1 98.69 95 LYS B N 1
ATOM 2096 C CA . LYS B 1 95 ? 12.062 -13.516 -15.125 1 98.69 95 LYS B CA 1
ATOM 2097 C C . LYS B 1 95 ? 13.375 -13.242 -14.406 1 98.69 95 LYS B C 1
ATOM 2099 O O . LYS B 1 95 ? 13.578 -13.695 -13.281 1 98.69 95 LYS B O 1
ATOM 2104 N N . ALA B 1 96 ? 14.242 -12.539 -15.07 1 98.38 96 ALA B N 1
ATOM 2105 C CA . ALA B 1 96 ? 15.531 -12.211 -14.469 1 98.38 96 ALA B CA 1
ATOM 2106 C C . ALA B 1 96 ? 15.352 -11.312 -13.25 1 98.38 96 ALA B C 1
ATOM 2108 O O . ALA B 1 96 ? 16.031 -11.484 -12.234 1 98.38 96 ALA B O 1
ATOM 2109 N N . ILE B 1 97 ? 14.492 -10.344 -13.336 1 98.31 97 ILE B N 1
ATOM 2110 C CA . ILE B 1 97 ? 14.203 -9.453 -12.219 1 98.31 97 ILE B CA 1
ATOM 2111 C C . ILE B 1 97 ? 13.641 -10.25 -11.047 1 98.31 97 ILE B C 1
ATOM 2113 O O . ILE B 1 97 ? 14.062 -10.07 -9.906 1 98.31 97 ILE B O 1
ATOM 2117 N N . TYR B 1 98 ? 12.664 -11.133 -11.375 1 98.44 98 TYR B N 1
ATOM 2118 C CA . TYR B 1 98 ? 12.094 -12.016 -10.359 1 98.44 98 TYR B CA 1
ATOM 2119 C C . TYR B 1 98 ? 13.188 -12.82 -9.656 1 98.44 98 TYR B C 1
ATOM 2121 O O . TYR B 1 98 ? 13.211 -12.891 -8.422 1 98.44 98 TYR B O 1
ATOM 2129 N N . ARG B 1 99 ? 14.078 -13.414 -10.398 1 97.56 99 ARG B N 1
ATOM 2130 C CA . ARG B 1 99 ? 15.125 -14.266 -9.844 1 97.56 99 ARG B CA 1
ATOM 2131 C C . ARG B 1 99 ? 16.047 -13.469 -8.93 1 97.56 99 ARG B C 1
ATOM 2133 O O . ARG B 1 99 ? 16.453 -13.953 -7.867 1 97.56 99 ARG B O 1
ATOM 2140 N N . ARG B 1 100 ? 16.375 -12.312 -9.352 1 97 100 ARG B N 1
ATOM 2141 C CA . ARG B 1 100 ? 17.219 -11.461 -8.523 1 97 100 ARG B CA 1
ATOM 2142 C C . ARG B 1 100 ? 16.531 -11.133 -7.203 1 97 100 ARG B C 1
ATOM 2144 O O . ARG B 1 100 ? 17.172 -11.109 -6.148 1 97 100 ARG B O 1
ATOM 2151 N N . GLY B 1 101 ? 15.266 -10.828 -7.266 1 97.06 101 GLY B N 1
ATOM 2152 C CA . GLY B 1 101 ? 14.508 -10.57 -6.055 1 97.06 101 GLY B CA 1
ATOM 2153 C C . GLY B 1 101 ? 14.391 -11.781 -5.148 1 97.06 101 GLY B C 1
ATOM 2154 O O . GLY B 1 101 ? 14.555 -11.672 -3.934 1 97.06 101 GLY B O 1
ATOM 2155 N N . ARG B 1 102 ? 14.062 -12.852 -5.754 1 95.44 102 ARG B N 1
ATOM 2156 C CA . ARG B 1 102 ? 13.906 -14.109 -5.035 1 95.44 102 ARG B CA 1
ATOM 2157 C C . ARG B 1 102 ? 15.172 -14.453 -4.258 1 95.44 102 ARG B C 1
ATOM 2159 O O . ARG B 1 102 ? 15.102 -14.984 -3.146 1 95.44 102 ARG B O 1
ATOM 2166 N N . ASN B 1 103 ? 16.359 -14.094 -4.758 1 94.06 103 ASN B N 1
ATOM 2167 C CA . ASN B 1 103 ? 17.641 -14.477 -4.191 1 94.06 103 ASN B CA 1
ATOM 2168 C C . ASN B 1 103 ? 18.156 -13.438 -3.197 1 94.06 103 ASN B C 1
ATOM 2170 O O . ASN B 1 103 ? 19.172 -13.648 -2.529 1 94.06 103 ASN B O 1
ATOM 2174 N N . ALA B 1 104 ? 17.531 -12.383 -3.104 1 90.38 104 ALA B N 1
ATOM 2175 C CA . ALA B 1 104 ? 18.047 -11.266 -2.312 1 90.38 104 ALA B CA 1
ATOM 2176 C C . ALA B 1 104 ? 17.812 -11.492 -0.823 1 90.38 104 ALA B C 1
ATOM 2178 O O . ALA B 1 104 ? 18.5 -10.93 0.02 1 90.38 104 ALA B O 1
ATOM 2179 N N . LYS B 1 105 ? 16.672 -12.086 -0.483 1 75.56 105 LYS B N 1
ATOM 2180 C CA . LYS B 1 105 ? 16.328 -12.211 0.931 1 75.56 105 LYS B CA 1
ATOM 2181 C C . LYS B 1 105 ? 16.828 -13.531 1.506 1 75.56 105 LYS B C 1
ATOM 2183 O O . LYS B 1 105 ? 16.781 -14.562 0.843 1 75.56 105 LYS B O 1
ATOM 2188 N N . SER B 1 106 ? 17.375 -13.422 2.707 1 66.56 106 SER B N 1
ATOM 2189 C CA . SER B 1 106 ? 17.922 -14.633 3.316 1 66.56 106 SER B CA 1
ATOM 2190 C C . SER B 1 106 ? 16.969 -15.203 4.355 1 66.56 106 SER B C 1
ATOM 2192 O O . SER B 1 106 ? 16.781 -16.422 4.441 1 66.56 106 SER B O 1
ATOM 2194 N N . HIS B 1 107 ? 16.375 -14.336 5.094 1 66.25 107 HIS B N 1
ATOM 2195 C CA . HIS B 1 107 ? 15.633 -14.875 6.23 1 66.25 107 HIS B CA 1
ATOM 2196 C C . HIS B 1 107 ? 14.133 -14.875 5.965 1 66.25 107 HIS B C 1
ATOM 2198 O O . HIS B 1 107 ? 13.617 -13.977 5.297 1 66.25 107 HIS B O 1
ATOM 2204 N N . ALA B 1 108 ? 13.484 -16.078 6.137 1 63.16 108 ALA B N 1
ATOM 2205 C CA . ALA B 1 108 ? 12.047 -16.234 5.926 1 63.16 108 ALA B CA 1
ATOM 2206 C C . ALA B 1 108 ? 11.289 -16.156 7.246 1 63.16 108 ALA B C 1
ATOM 2208 O O . ALA B 1 108 ? 11.766 -16.641 8.273 1 63.16 108 ALA B O 1
ATOM 2209 N N . PRO B 1 109 ? 10.016 -15.477 7.156 1 63.22 109 PRO B N 1
ATOM 2210 C CA . PRO B 1 109 ? 9.148 -15.492 8.344 1 63.22 109 PRO B CA 1
ATOM 2211 C C . PRO B 1 109 ? 8.562 -16.875 8.617 1 63.22 109 PRO B C 1
ATOM 2213 O O . PRO B 1 109 ? 8.578 -17.75 7.738 1 63.22 109 PRO B O 1
ATOM 2216 N N . ARG B 1 110 ? 7.945 -17 9.758 1 60 110 ARG B N 1
ATOM 2217 C CA . ARG B 1 110 ? 7.363 -18.25 10.25 1 60 110 ARG B CA 1
ATOM 2218 C C . ARG B 1 110 ? 6.137 -18.641 9.43 1 60 110 ARG B C 1
ATOM 2220 O O . ARG B 1 110 ? 5.836 -19.828 9.281 1 60 110 ARG B O 1
ATOM 2227 N N . SER B 1 111 ? 5.309 -17.812 8.883 1 63.69 111 SER B N 1
ATOM 2228 C CA . SER B 1 111 ? 4 -18.078 8.297 1 63.69 111 SER B CA 1
ATOM 2229 C C . SER B 1 111 ? 4.133 -18.594 6.867 1 63.69 111 SER B C 1
ATOM 2231 O O . SER B 1 111 ? 3.156 -19.047 6.27 1 63.69 111 SER B O 1
ATOM 2233 N N . ALA B 1 112 ? 5.199 -18.578 6.297 1 73.62 112 ALA B N 1
ATOM 2234 C CA . ALA B 1 112 ? 5.5 -19.062 4.949 1 73.62 112 ALA B CA 1
ATOM 2235 C C . ALA B 1 112 ? 6.801 -19.844 4.926 1 73.62 112 ALA B C 1
ATOM 2237 O O . ALA B 1 112 ? 7.68 -19.641 5.77 1 73.62 112 ALA B O 1
ATOM 2238 N N . SER B 1 113 ? 6.758 -20.812 4.074 1 84.69 113 SER B N 1
ATOM 2239 C CA . SER B 1 113 ? 8.023 -21.516 3.891 1 84.69 113 SER B CA 1
ATOM 2240 C C . SER B 1 113 ? 9.094 -20.594 3.334 1 84.69 113 SER B C 1
ATOM 2242 O O . SER B 1 113 ? 8.781 -19.547 2.768 1 84.69 113 SER B O 1
ATOM 2244 N N . VAL B 1 114 ? 10.258 -20.922 3.516 1 84.94 114 VAL B N 1
ATOM 2245 C CA . VAL B 1 114 ? 11.391 -20.172 2.982 1 84.94 114 VAL B CA 1
ATOM 2246 C C . VAL B 1 114 ? 11.211 -19.969 1.479 1 84.94 114 VAL B C 1
ATOM 2248 O O . VAL B 1 114 ? 11.438 -18.859 0.965 1 84.94 114 VAL B O 1
ATOM 2251 N N . ALA B 1 115 ? 10.758 -20.984 0.806 1 87.56 115 ALA B N 1
ATOM 2252 C CA . ALA B 1 115 ? 10.578 -20.922 -0.642 1 87.56 115 ALA B CA 1
ATOM 2253 C C . ALA B 1 115 ? 9.484 -19.922 -1.02 1 87.56 115 ALA B C 1
ATOM 2255 O O . ALA B 1 115 ? 9.648 -19.156 -1.965 1 87.56 115 ALA B O 1
ATOM 2256 N N . GLU B 1 116 ? 8.406 -19.938 -0.33 1 89.81 116 GLU B N 1
ATOM 2257 C CA . GLU B 1 116 ? 7.312 -19.016 -0.578 1 89.81 116 GLU B CA 1
ATOM 2258 C C . GLU B 1 116 ? 7.738 -17.578 -0.31 1 89.81 116 GLU B C 1
ATOM 2260 O O . GLU B 1 116 ? 7.363 -16.656 -1.051 1 89.81 116 GLU B O 1
ATOM 2265 N N . TYR B 1 117 ? 8.438 -17.391 0.708 1 91 117 TYR B N 1
ATOM 2266 C CA . TYR B 1 117 ? 8.914 -16.062 1.057 1 91 117 TYR B CA 1
ATOM 2267 C C . TYR B 1 117 ? 9.836 -15.508 -0.024 1 91 117 TYR B C 1
ATOM 2269 O O . TYR B 1 117 ? 9.711 -14.344 -0.425 1 91 117 TYR B O 1
ATOM 2277 N N . HIS B 1 118 ? 10.75 -16.344 -0.514 1 94.19 118 HIS B N 1
ATOM 2278 C CA . HIS B 1 118 ? 11.648 -15.961 -1.596 1 94.19 118 HIS B CA 1
ATOM 2279 C C . HIS B 1 118 ? 10.875 -15.648 -2.871 1 94.19 118 HIS B C 1
ATOM 2281 O O . HIS B 1 118 ? 11.156 -14.656 -3.549 1 94.19 118 HIS B O 1
ATOM 2287 N N . ALA B 1 119 ? 9.953 -16.5 -3.113 1 95.5 119 ALA B N 1
ATOM 2288 C CA . ALA B 1 119 ? 9.133 -16.297 -4.305 1 95.5 119 ALA B CA 1
ATOM 2289 C C . ALA B 1 119 ? 8.359 -14.992 -4.219 1 95.5 119 ALA B C 1
ATOM 2291 O O . ALA B 1 119 ? 8.25 -14.258 -5.207 1 95.5 119 ALA B O 1
ATOM 2292 N N . SER B 1 120 ? 7.766 -14.719 -3.055 1 97 120 SER B N 1
ATOM 2293 C CA . SER B 1 120 ? 7.012 -13.484 -2.875 1 97 120 SER B CA 1
ATOM 2294 C C . SER B 1 120 ? 7.906 -12.258 -3.049 1 97 120 SER B C 1
ATOM 2296 O O . SER B 1 120 ? 7.5 -11.273 -3.658 1 97 120 SER B O 1
ATOM 2298 N N . THR B 1 121 ? 9.141 -12.352 -2.541 1 96.88 121 THR B N 1
ATOM 2299 C CA . THR B 1 121 ? 10.086 -11.25 -2.689 1 96.88 121 THR B CA 1
ATOM 2300 C C . THR B 1 121 ? 10.406 -11.008 -4.16 1 96.88 121 THR B C 1
ATOM 2302 O O . THR B 1 121 ? 10.461 -9.859 -4.605 1 96.88 121 THR B O 1
ATOM 2305 N N . GLY B 1 122 ? 10.617 -12.102 -4.871 1 98.25 122 GLY B N 1
ATOM 2306 C CA . GLY B 1 122 ? 10.82 -11.992 -6.305 1 98.25 122 GLY B CA 1
ATOM 2307 C C . GLY B 1 122 ? 9.641 -11.367 -7.027 1 98.25 122 GLY B C 1
ATOM 2308 O O . GLY B 1 122 ? 9.828 -10.508 -7.898 1 98.25 122 GLY B O 1
ATOM 2309 N N . PHE B 1 123 ? 8.422 -11.789 -6.695 1 98.69 123 PHE B N 1
ATOM 2310 C CA . PHE B 1 123 ? 7.195 -11.273 -7.289 1 98.69 123 PHE B CA 1
ATOM 2311 C C . PHE B 1 123 ? 7.055 -9.773 -7.023 1 98.69 123 PHE B C 1
ATOM 2313 O O . PHE B 1 123 ? 6.77 -9 -7.941 1 98.69 123 PHE B O 1
ATOM 2320 N N . GLU B 1 124 ? 7.312 -9.375 -5.812 1 98.69 124 GLU B N 1
ATOM 2321 C CA . GLU B 1 124 ? 7.25 -7.969 -5.43 1 98.69 124 GLU B CA 1
ATOM 2322 C C . GLU B 1 124 ? 8.273 -7.145 -6.195 1 98.69 124 GLU B C 1
ATOM 2324 O O . GLU B 1 124 ? 7.984 -6.027 -6.633 1 98.69 124 GLU B O 1
ATOM 2329 N N . ALA B 1 125 ? 9.477 -7.691 -6.32 1 98.75 125 ALA B N 1
ATOM 2330 C CA . ALA B 1 125 ? 10.531 -6.984 -7.039 1 98.75 125 ALA B CA 1
ATOM 2331 C C . ALA B 1 125 ? 10.141 -6.75 -8.5 1 98.75 125 ALA B C 1
ATOM 2333 O O . ALA B 1 125 ? 10.406 -5.68 -9.055 1 98.75 125 ALA B O 1
ATOM 2334 N N . LEU B 1 126 ? 9.547 -7.766 -9.078 1 98.88 126 LEU B N 1
ATOM 2335 C CA . LEU B 1 126 ? 9.062 -7.629 -10.445 1 98.88 126 LEU B CA 1
ATOM 2336 C C . LEU B 1 126 ? 8.047 -6.5 -10.562 1 98.88 126 LEU B C 1
ATOM 2338 O O . LEU B 1 126 ? 8.172 -5.625 -11.422 1 98.88 126 LEU B O 1
ATOM 2342 N N . LEU B 1 127 ? 7.07 -6.488 -9.672 1 98.94 127 LEU B N 1
ATOM 2343 C CA . LEU B 1 127 ? 6.062 -5.434 -9.68 1 98.94 127 LEU B CA 1
ATOM 2344 C C . LEU B 1 127 ? 6.699 -4.07 -9.445 1 98.94 127 LEU B C 1
ATOM 2346 O O . LEU B 1 127 ? 6.352 -3.094 -10.109 1 98.94 127 LEU B O 1
ATOM 2350 N N . GLY B 1 128 ? 7.617 -4.039 -8.477 1 98.94 128 GLY B N 1
ATOM 2351 C CA . GLY B 1 128 ? 8.312 -2.797 -8.188 1 98.94 128 GLY B CA 1
ATOM 2352 C C . GLY B 1 128 ? 9.078 -2.254 -9.383 1 98.94 128 GLY B C 1
ATOM 2353 O O . GLY B 1 128 ? 9.07 -1.048 -9.633 1 98.94 128 GLY B O 1
ATOM 2354 N N . SER B 1 129 ? 9.719 -3.139 -10.125 1 98.88 129 SER B N 1
ATOM 2355 C CA . SER B 1 129 ? 10.469 -2.736 -11.305 1 98.88 129 SER B CA 1
ATOM 2356 C C . SER B 1 129 ? 9.555 -2.139 -12.367 1 98.88 129 SER B C 1
ATOM 2358 O O . SER B 1 129 ? 9.875 -1.099 -12.953 1 98.88 129 SER B O 1
ATOM 2360 N N . LEU B 1 130 ? 8.492 -2.793 -12.633 1 98.94 130 LEU B N 1
ATOM 2361 C CA . LEU B 1 130 ? 7.551 -2.309 -13.641 1 98.94 130 LEU B CA 1
ATOM 2362 C C . LEU B 1 130 ? 6.941 -0.979 -13.211 1 98.94 130 LEU B C 1
ATOM 2364 O O . LEU B 1 130 ? 6.785 -0.07 -14.031 1 98.94 130 LEU B O 1
ATOM 2368 N N . TYR B 1 131 ? 6.633 -0.83 -11.961 1 98.94 131 TYR B N 1
ATOM 2369 C CA . TYR B 1 131 ? 6.035 0.388 -11.43 1 98.94 131 TYR B CA 1
ATOM 2370 C C . TYR B 1 131 ? 6.992 1.566 -11.555 1 98.94 131 TYR B C 1
ATOM 2372 O O . TYR B 1 131 ? 6.625 2.615 -12.094 1 98.94 131 TYR B O 1
ATOM 2380 N N . LEU B 1 132 ? 8.203 1.345 -11.109 1 98.81 132 LEU B N 1
ATOM 2381 C CA . LEU B 1 132 ? 9.18 2.424 -11.062 1 98.81 132 LEU B CA 1
ATOM 2382 C C . LEU B 1 132 ? 9.641 2.807 -12.469 1 98.81 132 LEU B C 1
ATOM 2384 O O . LEU B 1 132 ? 10.031 3.949 -12.711 1 98.81 132 LEU B O 1
ATOM 2388 N N . SER B 1 133 ? 9.602 1.807 -13.367 1 98.56 133 SER B N 1
ATOM 2389 C CA . SER B 1 133 ? 9.969 2.09 -14.75 1 98.56 133 SER B CA 1
ATOM 2390 C C . SER B 1 133 ? 8.773 2.588 -15.555 1 98.56 133 SER B C 1
ATOM 2392 O O . SER B 1 133 ? 8.844 2.713 -16.781 1 98.56 133 SER B O 1
ATOM 2394 N N . GLU B 1 134 ? 7.637 2.752 -14.938 1 98.19 134 GLU B N 1
ATOM 2395 C CA . GLU B 1 134 ? 6.418 3.326 -15.5 1 98.19 134 GLU B CA 1
ATOM 2396 C C . GLU B 1 134 ? 5.887 2.477 -16.641 1 98.19 134 GLU B C 1
ATOM 2398 O O . GLU B 1 134 ? 5.34 3.006 -17.609 1 98.19 134 GLU B O 1
ATOM 2403 N N . GLN B 1 135 ? 6.164 1.228 -16.594 1 98.5 135 GLN B N 1
ATOM 2404 C CA . GLN B 1 135 ? 5.523 0.296 -17.516 1 98.5 135 GLN B CA 1
ATOM 2405 C C . GLN B 1 135 ? 4.117 -0.068 -17.031 1 98.5 135 GLN B C 1
ATOM 2407 O O . GLN B 1 135 ? 3.836 -1.235 -16.75 1 98.5 135 GLN B O 1
ATOM 2412 N N . ASN B 1 136 ? 3.242 0.896 -17.078 1 98.5 136 ASN B N 1
ATOM 2413 C CA . ASN B 1 136 ? 1.962 0.854 -16.375 1 98.5 136 ASN B CA 1
ATOM 2414 C C . ASN B 1 136 ? 1.024 -0.184 -16.984 1 98.5 136 ASN B C 1
ATOM 2416 O O . ASN B 1 136 ? 0.311 -0.883 -16.266 1 98.5 136 ASN B O 1
ATOM 2420 N N . GLU B 1 137 ? 0.954 -0.264 -18.266 1 98.69 137 GLU B N 1
ATOM 2421 C CA . GLU B 1 137 ? 0.075 -1.235 -18.906 1 98.69 137 GLU B CA 1
ATOM 2422 C C . GLU B 1 137 ? 0.493 -2.664 -18.578 1 98.69 137 GLU B C 1
ATOM 2424 O O . GLU B 1 137 ? -0.348 -3.5 -18.234 1 98.69 137 GLU B O 1
ATOM 2429 N N . ARG B 1 138 ? 1.82 -2.963 -18.703 1 98.81 138 ARG B N 1
ATOM 2430 C CA . ARG B 1 138 ? 2.365 -4.281 -18.375 1 98.81 138 ARG B CA 1
ATOM 2431 C C . ARG B 1 138 ? 2.178 -4.609 -16.906 1 98.81 138 ARG B C 1
ATOM 2433 O O . ARG B 1 138 ? 1.849 -5.746 -16.562 1 98.81 138 ARG B O 1
ATOM 2440 N N . LEU B 1 139 ? 2.35 -3.611 -16.062 1 98.88 139 LEU B N 1
ATOM 2441 C CA . LEU B 1 139 ? 2.154 -3.744 -14.625 1 98.88 139 LEU B CA 1
ATOM 2442 C C . LEU B 1 139 ? 0.721 -4.152 -14.305 1 98.88 139 LEU B C 1
ATOM 2444 O O . LEU B 1 139 ? 0.494 -5.078 -13.516 1 98.88 139 LEU B O 1
ATOM 2448 N N . TYR B 1 140 ? -0.169 -3.471 -14.93 1 98.69 140 TYR B N 1
ATOM 2449 C CA . TYR B 1 140 ? -1.582 -3.777 -14.734 1 98.69 140 TYR B CA 1
ATOM 2450 C C . TYR B 1 140 ? -1.904 -5.191 -15.211 1 98.69 140 TYR B C 1
ATOM 2452 O O . TYR B 1 140 ? -2.639 -5.922 -14.547 1 98.69 140 TYR B O 1
ATOM 2460 N N . GLU B 1 141 ? -1.42 -5.547 -16.312 1 98.81 141 GLU B N 1
ATOM 2461 C CA . GLU B 1 141 ? -1.655 -6.875 -16.875 1 98.81 141 GLU B CA 1
ATOM 2462 C C . GLU B 1 141 ? -1.188 -7.969 -15.922 1 98.81 141 GLU B C 1
ATOM 2464 O O . GLU B 1 141 ? -1.913 -8.938 -15.68 1 98.81 141 GLU B O 1
ATOM 2469 N N . ILE B 1 142 ? 0.01 -7.82 -15.398 1 98.88 142 ILE B N 1
ATOM 2470 C CA . ILE B 1 142 ? 0.592 -8.812 -14.5 1 98.88 142 ILE B CA 1
ATOM 2471 C C . ILE B 1 142 ? -0.206 -8.867 -13.203 1 98.88 142 ILE B C 1
ATOM 2473 O O . ILE B 1 142 ? -0.503 -9.953 -12.688 1 98.88 142 ILE B O 1
ATOM 2477 N N . ALA B 1 143 ? -0.581 -7.707 -12.68 1 98.81 143 ALA B N 1
ATOM 2478 C CA . ALA B 1 143 ? -1.345 -7.656 -11.43 1 98.81 143 ALA B CA 1
ATOM 2479 C C . ALA B 1 143 ? -2.725 -8.281 -11.609 1 98.81 143 ALA B C 1
ATOM 2481 O O . ALA B 1 143 ? -3.191 -9.023 -10.742 1 98.81 143 ALA B O 1
ATOM 2482 N N . GLU B 1 144 ? -3.336 -7.996 -12.711 1 98.62 144 GLU B N 1
ATOM 2483 C CA . GLU B 1 144 ? -4.668 -8.531 -12.984 1 98.62 144 GLU B CA 1
ATOM 2484 C C . GLU B 1 144 ? -4.625 -10.047 -13.164 1 98.62 144 GLU B C 1
ATOM 2486 O O . GLU B 1 144 ? -5.48 -10.766 -12.641 1 98.62 144 GLU B O 1
ATOM 2491 N N . MET B 1 145 ? -3.645 -10.523 -13.938 1 98.5 145 MET B N 1
ATOM 2492 C CA . MET B 1 145 ? -3.484 -11.969 -14.078 1 98.5 145 MET B CA 1
ATOM 2493 C C . MET B 1 145 ? -3.27 -12.625 -12.719 1 98.5 145 MET B C 1
ATOM 2495 O O . MET B 1 145 ? -3.818 -13.695 -12.445 1 98.5 145 MET B O 1
ATOM 2499 N N . SER B 1 146 ? -2.471 -12 -11.891 1 98.75 146 SER B N 1
ATOM 2500 C CA . SER B 1 146 ? -2.186 -12.516 -10.555 1 98.75 146 SER B CA 1
ATOM 2501 C C . SER B 1 146 ? -3.451 -12.586 -9.711 1 98.75 146 SER B C 1
ATOM 2503 O O . SER B 1 146 ? -3.672 -13.562 -8.992 1 98.75 146 SER B O 1
ATOM 2505 N N . PHE B 1 147 ? -4.262 -11.508 -9.758 1 98.56 147 PHE B N 1
ATOM 2506 C CA . PHE B 1 147 ? -5.539 -11.508 -9.047 1 98.56 147 PHE B CA 1
ATOM 2507 C C . PHE B 1 147 ? -6.398 -12.688 -9.484 1 98.56 147 PHE B C 1
ATOM 2509 O O . PHE B 1 147 ? -6.98 -13.383 -8.648 1 98.56 147 PHE B O 1
ATOM 2516 N N . GLN B 1 148 ? -6.461 -12.898 -10.758 1 97.06 148 GLN B N 1
ATOM 2517 C CA . GLN B 1 148 ? -7.277 -13.984 -11.297 1 97.06 148 GLN B CA 1
ATOM 2518 C C . GLN B 1 148 ? -6.766 -15.336 -10.828 1 97.06 148 GLN B C 1
ATOM 2520 O O . GLN B 1 148 ? -7.551 -16.203 -10.445 1 97.06 148 GLN B O 1
ATOM 2525 N N . ILE B 1 149 ? -5.52 -15.5 -10.891 1 97.56 149 ILE B N 1
ATOM 2526 C CA . ILE B 1 149 ? -4.906 -16.766 -10.492 1 97.56 149 ILE B CA 1
ATOM 2527 C C . ILE B 1 149 ? -5.168 -17.016 -9.008 1 97.56 149 ILE B C 1
ATOM 2529 O O . ILE B 1 149 ? -5.594 -18.109 -8.625 1 97.56 149 ILE B O 1
ATOM 2533 N N . ILE B 1 150 ? -4.945 -16 -8.18 1 98 150 ILE B N 1
ATOM 2534 C CA . ILE B 1 150 ? -5.113 -16.125 -6.734 1 98 150 ILE B CA 1
ATOM 2535 C C . ILE B 1 150 ? -6.578 -16.422 -6.41 1 98 150 ILE B C 1
ATOM 2537 O O . ILE B 1 150 ? -6.875 -17.344 -5.645 1 98 150 ILE B O 1
ATOM 2541 N N . SER B 1 151 ? -7.48 -15.656 -7.012 1 97.44 151 SER B N 1
ATOM 2542 C CA . SER B 1 151 ? -8.906 -15.812 -6.723 1 97.44 151 SER B CA 1
ATOM 2543 C C . SER B 1 151 ? -9.398 -17.203 -7.117 1 97.44 151 SER B C 1
ATOM 2545 O O . SER B 1 151 ? -10.148 -17.828 -6.371 1 97.44 151 SER B O 1
ATOM 2547 N N . GLN B 1 152 ? -8.945 -17.641 -8.227 1 95.44 152 GLN B N 1
ATOM 2548 C CA . GLN B 1 152 ? -9.344 -18.969 -8.688 1 95.44 152 GLN B CA 1
ATOM 2549 C C . GLN B 1 152 ? -8.766 -20.062 -7.793 1 95.44 152 GLN B C 1
ATOM 2551 O O . GLN B 1 152 ? -9.438 -21.047 -7.484 1 95.44 152 GLN B O 1
ATOM 2556 N N . ALA B 1 153 ? -7.52 -19.891 -7.469 1 95.75 153 ALA B N 1
ATOM 2557 C CA . ALA B 1 153 ? -6.871 -20.859 -6.598 1 95.75 153 ALA B CA 1
ATOM 2558 C C . ALA B 1 153 ? -7.562 -20.922 -5.238 1 95.75 153 ALA B C 1
ATOM 2560 O O . ALA B 1 153 ? -7.703 -22.016 -4.66 1 95.75 153 ALA B O 1
ATOM 2561 N N . MET B 1 154 ? -7.922 -19.781 -4.691 1 95.81 154 MET B N 1
ATOM 2562 C CA . MET B 1 154 ? -8.609 -19.734 -3.406 1 95.81 154 MET B CA 1
ATOM 2563 C C . MET B 1 154 ? -9.953 -20.453 -3.48 1 95.81 154 MET B C 1
ATOM 2565 O O . MET B 1 154 ? -10.312 -21.219 -2.572 1 95.81 154 MET B O 1
ATOM 2569 N N . MET B 1 155 ? -10.68 -20.219 -4.531 1 94.38 155 MET B N 1
ATOM 2570 C CA . MET B 1 155 ? -11.961 -20.891 -4.723 1 94.38 155 MET B CA 1
ATOM 2571 C C . MET B 1 155 ? -11.773 -22.406 -4.82 1 94.38 155 MET B C 1
ATOM 2573 O O . MET B 1 155 ? -12.562 -23.172 -4.262 1 94.38 155 MET B O 1
ATOM 2577 N N . LYS B 1 156 ? -10.773 -22.797 -5.52 1 93.44 156 LYS B N 1
ATOM 2578 C CA . LYS B 1 156 ? -10.484 -24.219 -5.68 1 93.44 156 LYS B CA 1
ATOM 2579 C C . LYS B 1 156 ? -10.141 -24.859 -4.344 1 93.44 156 LYS B C 1
ATOM 2581 O O . LYS B 1 156 ? -10.547 -26 -4.07 1 93.44 156 LYS B O 1
ATOM 2586 N N . GLU B 1 157 ? -9.391 -24.156 -3.535 1 92.38 157 GLU B N 1
ATOM 2587 C CA . GLU B 1 157 ? -8.961 -24.672 -2.242 1 92.38 157 GLU B CA 1
ATOM 2588 C C . GLU B 1 157 ? -10.156 -24.953 -1.333 1 92.38 157 GLU B C 1
ATOM 2590 O O . GLU B 1 157 ? -10.156 -25.922 -0.579 1 92.38 157 GLU B O 1
ATOM 2595 N N . ILE B 1 158 ? -11.117 -24.109 -1.326 1 90.5 158 ILE B N 1
ATOM 2596 C CA . ILE B 1 158 ? -12.25 -24.297 -0.421 1 90.5 158 ILE B CA 1
ATOM 2597 C C . ILE B 1 158 ? -13.18 -25.359 -0.981 1 90.5 158 ILE B C 1
ATOM 2599 O O . ILE B 1 158 ? -13.906 -26.016 -0.229 1 90.5 158 ILE B O 1
ATOM 2603 N N . ARG B 1 159 ? -13.211 -25.547 -2.236 1 86.81 159 ARG B N 1
ATOM 2604 C CA . ARG B 1 159 ? -14.039 -26.578 -2.857 1 86.81 159 ARG B CA 1
ATOM 2605 C C . ARG B 1 159 ? -13.453 -27.969 -2.617 1 86.81 159 ARG B C 1
ATOM 2607 O O . ARG B 1 159 ? -14.188 -28.938 -2.43 1 86.81 159 ARG B O 1
ATOM 2614 N N . GLU B 1 160 ? -12.148 -28.047 -2.674 1 84.88 160 GLU B N 1
ATOM 2615 C CA . GLU B 1 160 ? -11.469 -29.328 -2.5 1 84.88 160 GLU B CA 1
ATOM 2616 C C . GLU B 1 160 ? -11.523 -29.797 -1.048 1 84.88 160 GLU B C 1
ATOM 2618 O O . GLU B 1 160 ? -11.469 -31 -0.771 1 84.88 160 GLU B O 1
ATOM 2623 N N . LYS B 1 161 ? -11.547 -28.969 -0.116 1 78.19 161 LYS B N 1
ATOM 2624 C CA . LYS B 1 161 ? -11.57 -29.375 1.289 1 78.19 161 LYS B CA 1
ATOM 2625 C C . LYS B 1 161 ? -13 -29.578 1.778 1 78.19 161 LYS B C 1
ATOM 2627 O O . LYS B 1 161 ? -13.219 -30.047 2.9 1 78.19 161 LYS B O 1
ATOM 2632 N N . LYS B 1 162 ? -14.016 -29.141 1.138 1 69.69 162 LYS B N 1
ATOM 2633 C CA . LYS B 1 162 ? -15.383 -29.516 1.46 1 69.69 162 LYS B CA 1
ATOM 2634 C C . LYS B 1 162 ? -15.641 -31 1.165 1 69.69 162 LYS B C 1
ATOM 2636 O O . LYS B 1 162 ? -16.578 -31.594 1.7 1 69.69 162 LYS B O 1
ATOM 2641 N N . SER B 1 163 ? -14.703 -31.562 0.203 1 50.31 163 SER B N 1
ATOM 2642 C CA . SER B 1 163 ? -14.891 -32.969 -0.151 1 50.31 163 SER B CA 1
ATOM 2643 C C . SER B 1 163 ? -14.086 -33.875 0.764 1 50.31 163 SER B C 1
ATOM 2645 O O . SER B 1 163 ? -13 -33.531 1.217 1 50.31 163 SER B O 1
#

InterPro domains:
  IPR000999 Ribonuclease III domain [PF00636] (38-134)
  IPR008226 Mini-ribonuclease 3 family [MF_01468] (28-151)
  IPR036389 Ribonuclease III, endonuclease domain superfamily [G3DSA:1.10.1520.10] (26-157)
  IPR036389 Ribonuclease III, endonuclease domain superfamily [SSF69065] (30-149)

Solvent-accessible surface area (backbone atoms only — not comparable to full-atom values): 17136 Å² total; per-residue (Å²): 130,60,64,69,59,50,43,52,51,47,60,68,50,48,44,77,54,85,76,89,46,69,42,74,72,37,94,69,79,62,68,90,74,46,48,35,63,45,26,18,57,39,11,46,28,47,51,49,30,49,48,51,53,58,44,43,29,44,50,69,78,59,49,68,56,52,53,56,48,42,55,53,56,70,28,36,61,36,33,27,52,18,44,69,70,44,53,88,76,50,52,72,68,52,50,50,43,22,51,50,11,25,67,62,61,84,83,54,62,91,93,34,54,56,66,27,37,22,38,21,35,5,47,18,11,36,46,14,46,27,56,76,66,61,37,55,70,63,41,48,50,54,51,50,52,29,50,52,46,37,55,51,49,53,54,49,53,52,56,56,66,76,100,132,58,63,70,59,50,46,52,50,48,60,68,50,49,43,76,54,85,76,89,46,68,43,75,72,36,94,69,79,63,68,89,73,47,49,36,64,47,27,19,57,40,10,47,29,47,50,50,31,49,46,50,53,56,45,44,29,41,50,69,78,59,51,68,57,50,53,54,48,43,55,53,57,69,27,37,62,36,32,26,52,18,42,69,70,44,52,88,77,49,52,73,68,52,49,50,43,22,51,50,11,24,66,62,61,83,83,54,63,90,94,34,52,58,66,26,37,24,39,21,36,5,46,18,12,35,46,14,45,29,57,76,65,62,37,56,70,64,41,49,50,54,52,51,53,29,50,52,46,38,54,50,48,53,53,49,53,51,57,57,65,75,99

Sequence (326 aa):
MKFDHFKMLVEMMFQPDGDGGILQRYKDVDVKQLHPLVLAYVGDAYFHLYMRTRLLSYEQAKVQALHSFSAQMVSAVWQAKAYQGIEDKLTEEEKAIYRRGRNAKSHAPRSASVAEYHASTGFEALLGSLYLSEQNERLYEIAEMSFQIISQAMMKEIREKKSMKFDHFKMLVEMMFQPDGDGGILQRYKDVDVKQLHPLVLAYVGDAYFHLYMRTRLLSYEQAKVQALHSFSAQMVSAVWQAKAYQGIEDKLTEEEKAIYRRGRNAKSHAPRSASVAEYHASTGFEALLGSLYLSEQNERLYEIAEMSFQIISQAMMKEIREKKS

Radius of gyration: 20.14 Å; Cα contacts (8 Å, |Δi|>4): 454; chains: 2; bounding box: 42×60×44 Å

pLDDT: mean 93.92, std 8.51, range [48.0, 98.94]

Nearest PDB structures (foldseek):
  1u61-assembly1_A  TM=9.501E-01  e=3.983E-08  Bacillus cereus
  2gsl-assembly2_C  TM=9.025E-01  e=2.825E-06  Fusobacterium nucleatum subsp. nucleatum ATCC 25586
  2gsl-assembly3_E  TM=9.033E-01  e=4.260E-06  Fusobacterium nucleatum subsp. nucleatum ATCC 25586
  2gsl-assembly2_D  TM=8.974E-01  e=1.020E-05  Fusobacterium nucleatum subsp. nucleatum ATCC 25586
  2gsl-assembly3_F  TM=9.262E-01  e=1.794E-05  Fusobacterium nucleatum subsp. nucleatum ATCC 25586

Foldseek 3Di:
DDVVVVVVVCVVPFDDPVPRDTDDDDPADPLVPDQLLVLLVQLLVVLLVVQLVVCCVPDVPDVVCSVVVSVVCLDLQLLLQLCVQCVVVDDPVLVVQLQSQLPRDDDDDDVDDNNSNSNSRSSSSSLSSCVRVVVPVVSVVSSVSSVVRSVVVVVVVVVVVVD/DDVVVVVVVCVVPFDDPVPRDTDDDDPADPLVPDQLLVLLVQLLVVLLVVQLVVCCVPDVPDVVCSVVVSVVCLDLQLLLQLCVQCVVVDDPVLVVQLQSQLPRDDDDDPVDDNNSNSNSRSSSSSLSSCVRVVVPVVSVVSSVSSVVRSVVVVVVVVVVVVD

Secondary structure (DSSP, 8-state):
--HHHHHHHHHHH--B-SSSSB----SS--GGGS-HHHHHHHHHHHHHHHHHHHGGGT-SS-HHHHHHHHHHHTSHHHHHHHHHHHGGGS-HHHHHHHHHHHHH--PPPTTS-HHHHHHHHHHHHHHHHHHHTT-HHHHHHHHHHHHHHHHHHHHHHHHHHH-/--HHHHHHHHHHH--B-SSSSB----SS--GGGS-HHHHHHHHHHHHHHHHHHHGGGT-SS-HHHHHHHHHHHTSHHHHHHHHHHHGGGS-HHHHHHHHHHHTT--PPPTTS-HHHHHHHHHHHHHHHHHHHTT-HHHHHHHHHHHHHHHHHHHHHHHHHH--